Protein AF-0000000074205819 (afdb_homodimer)

pLDDT: mean 87.72, std 19.1, range [26.66, 98.69]

Organism: NCBI:txid88382

Radius of gyration: 24.94 Å; Cα contacts (8 Å, |Δi|>4): 385; chains: 2; bounding box: 88×70×50 Å

Solvent-accessible surface area (backbone atoms only — not comparable to full-atom values): 20622 Å² total; per-residue (Å²): 135,81,78,75,74,72,72,74,67,78,76,65,82,50,57,48,42,74,67,23,46,53,45,45,50,54,51,24,52,73,71,72,47,73,87,66,53,80,70,37,67,66,55,45,45,52,44,47,62,66,38,42,76,37,73,91,43,45,67,55,53,52,47,27,42,72,51,51,34,76,57,36,59,64,50,43,55,54,32,42,78,70,47,55,72,71,58,31,50,57,50,34,62,77,45,59,71,70,52,20,54,53,36,47,51,49,46,52,47,48,52,50,50,54,47,40,65,75,53,72,49,66,57,84,77,48,55,74,77,47,51,68,67,52,55,50,48,43,54,76,70,42,86,52,59,58,42,32,49,47,33,35,76,50,36,91,41,72,68,50,14,48,52,20,46,49,53,56,50,59,70,67,48,74,74,78,68,75,84,125,136,83,79,75,74,74,76,74,68,78,76,60,81,38,56,46,42,74,68,23,46,53,46,45,50,53,53,24,53,73,70,70,44,73,88,66,54,77,66,38,65,66,55,46,46,52,45,46,60,65,39,41,76,37,74,92,42,45,65,54,52,51,47,27,42,71,49,51,34,76,57,35,58,65,50,44,56,54,30,44,77,70,47,55,72,72,60,34,50,59,51,34,63,77,46,58,72,69,54,21,53,53,36,47,52,50,46,55,46,48,52,50,50,55,46,39,66,77,53,71,49,68,56,85,76,47,53,74,77,46,52,69,66,53,55,49,49,42,55,75,68,42,84,52,58,59,42,32,50,47,33,35,75,51,36,92,40,73,68,50,14,49,51,20,46,49,53,54,50,59,69,67,49,73,75,78,68,74,84,127

Structure (mmCIF, N/CA/C/O backbone):
data_AF-0000000074205819-model_v1
#
loop_
_entity.id
_entity.type
_entity.pdbx_description
1 polymer 'Uncharacterized protein'
#
loop_
_atom_site.group_PDB
_atom_site.id
_atom_site.type_symbol
_atom_site.label_atom_id
_atom_site.label_alt_id
_atom_site.label_comp_id
_atom_site.label_asym_id
_atom_site.label_entity_id
_atom_site.label_seq_id
_atom_site.pdbx_PDB_ins_code
_atom_site.Cartn_x
_atom_site.Cartn_y
_atom_site.Cartn_z
_atom_site.occupancy
_atom_site.B_iso_or_equiv
_atom_site.auth_seq_id
_atom_site.auth_comp_id
_atom_site.auth_asym_id
_atom_site.auth_atom_id
_atom_site.pdbx_PDB_model_num
ATOM 1 N N . MET A 1 1 ? 49.219 -12.234 16.203 1 28.14 1 MET A N 1
ATOM 2 C CA . MET A 1 1 ? 48.406 -11.148 15.641 1 28.14 1 MET A CA 1
ATOM 3 C C . MET A 1 1 ? 47.281 -11.703 14.781 1 28.14 1 MET A C 1
ATOM 5 O O . MET A 1 1 ? 47.5 -12.133 13.656 1 28.14 1 MET A O 1
ATOM 9 N N . THR A 1 2 ? 46.406 -12.57 15.359 1 33.22 2 THR A N 1
ATOM 10 C CA . THR A 1 2 ? 45.281 -13.32 14.844 1 33.22 2 THR A CA 1
ATOM 11 C C . THR A 1 2 ? 44.25 -12.383 14.234 1 33.22 2 THR A C 1
ATOM 13 O O . THR A 1 2 ? 43.875 -11.367 14.844 1 33.22 2 THR A O 1
ATOM 16 N N . SER A 1 3 ? 44.312 -12.211 12.82 1 34.03 3 SER A N 1
ATOM 17 C CA . SER A 1 3 ? 43.438 -11.453 11.93 1 34.03 3 SER A CA 1
ATOM 18 C C . SER A 1 3 ? 41.969 -11.805 12.156 1 34.03 3 SER A C 1
ATOM 20 O O . SER A 1 3 ? 41.562 -12.938 11.93 1 34.03 3 SER A O 1
ATOM 22 N N . SER A 1 4 ? 41.406 -11.312 13.25 1 31.66 4 SER A N 1
ATOM 23 C CA . SER A 1 4 ? 40 -11.516 13.547 1 31.66 4 SER A CA 1
ATOM 24 C C . SER A 1 4 ? 39.125 -11.117 12.367 1 31.66 4 SER A C 1
ATOM 26 O O . SER A 1 4 ? 39.094 -9.945 11.969 1 31.66 4 SER A O 1
ATOM 28 N N . GLN A 1 5 ? 39.156 -11.938 11.266 1 30.69 5 GLN A N 1
ATOM 29 C CA . GLN A 1 5 ? 38.25 -11.789 10.125 1 30.69 5 GLN A CA 1
ATOM 30 C C . GLN A 1 5 ? 36.812 -11.484 10.594 1 30.69 5 GLN A C 1
ATOM 32 O O . GLN A 1 5 ? 36.219 -12.297 11.289 1 30.69 5 GLN A O 1
ATOM 37 N N . GLY A 1 6 ? 36.562 -10.273 11.078 1 26.66 6 GLY A N 1
ATOM 38 C CA . GLY A 1 6 ? 35.219 -9.805 11.352 1 26.66 6 GLY A CA 1
ATOM 39 C C . GLY A 1 6 ? 34.188 -10.297 10.344 1 26.66 6 GLY A C 1
ATOM 40 O O . GLY A 1 6 ? 34.344 -10.102 9.141 1 26.66 6 GLY A O 1
ATOM 41 N N . ASP A 1 7 ? 33.594 -11.461 10.547 1 27.31 7 ASP A N 1
ATOM 42 C CA . ASP A 1 7 ? 32.406 -11.969 9.852 1 27.31 7 ASP A CA 1
ATOM 43 C C . ASP A 1 7 ? 31.375 -10.859 9.656 1 27.31 7 ASP A C 1
ATOM 45 O O . ASP A 1 7 ? 30.75 -10.414 10.617 1 27.31 7 ASP A O 1
ATOM 49 N N . ALA A 1 8 ? 31.719 -9.844 8.906 1 29.17 8 ALA A N 1
ATOM 50 C CA . ALA A 1 8 ? 30.641 -8.961 8.461 1 29.17 8 ALA A CA 1
ATOM 51 C C . ALA A 1 8 ? 29.359 -9.75 8.188 1 29.17 8 ALA A C 1
ATOM 53 O O . ALA A 1 8 ? 29.344 -10.633 7.328 1 29.17 8 ALA A O 1
ATOM 54 N N . GLN A 1 9 ? 28.641 -10.109 9.211 1 27.28 9 GLN A N 1
ATOM 55 C CA . GLN A 1 9 ? 27.281 -10.656 9.148 1 27.28 9 GLN A CA 1
ATOM 56 C C . GLN A 1 9 ? 26.562 -10.18 7.887 1 27.28 9 GLN A C 1
ATOM 58 O O . GLN A 1 9 ? 26.594 -8.992 7.562 1 27.28 9 GLN A O 1
ATOM 63 N N . ALA A 1 10 ? 26.453 -10.867 6.902 1 31.25 10 ALA A N 1
ATOM 64 C CA . ALA A 1 10 ? 25.578 -10.688 5.746 1 31.25 10 ALA A CA 1
ATOM 65 C C . ALA A 1 10 ? 24.312 -9.938 6.133 1 31.25 10 ALA A C 1
ATOM 67 O O . ALA A 1 10 ? 23.484 -10.445 6.91 1 31.25 10 ALA A O 1
ATOM 68 N N . GLN A 1 11 ? 24.359 -8.742 6.711 1 34.06 11 GLN A N 1
ATOM 69 C CA . GLN A 1 11 ? 23.203 -7.902 6.98 1 34.06 11 GLN A CA 1
ATOM 70 C C . GLN A 1 11 ? 22.078 -8.195 5.996 1 34.06 11 GLN A C 1
ATOM 72 O O . GLN A 1 11 ? 22.219 -7.969 4.793 1 34.06 11 GLN A O 1
ATOM 77 N N . THR A 1 12 ? 21.453 -9.32 5.961 1 34.66 12 THR A N 1
ATOM 78 C CA . THR A 1 12 ? 20.281 -9.742 5.215 1 34.66 12 THR A CA 1
ATOM 79 C C . THR A 1 12 ? 19.422 -8.539 4.832 1 34.66 12 THR A C 1
ATOM 81 O O . THR A 1 12 ? 19.359 -7.551 5.566 1 34.66 12 THR A O 1
ATOM 84 N N . ARG A 1 13 ? 19 -8.398 3.588 1 41.84 13 ARG A N 1
ATOM 85 C CA . ARG A 1 13 ? 17.984 -7.656 2.832 1 41.84 13 ARG A CA 1
ATOM 86 C C . ARG A 1 13 ? 16.719 -7.453 3.658 1 41.84 13 ARG A C 1
ATOM 88 O O . ARG A 1 13 ? 15.727 -6.934 3.156 1 41.84 13 ARG A O 1
ATOM 95 N N . ALA A 1 14 ? 16.328 -8.438 4.609 1 52.56 14 ALA A N 1
ATOM 96 C CA . ALA A 1 14 ? 15.016 -8.234 5.23 1 52.56 14 ALA A CA 1
ATOM 97 C C . ALA A 1 14 ? 15.016 -6.98 6.102 1 52.56 14 ALA A C 1
ATOM 99 O O . ALA A 1 14 ? 15.906 -6.789 6.926 1 52.56 14 ALA A O 1
ATOM 100 N N . GLY A 1 15 ? 14.297 -5.793 5.668 1 68.12 15 GLY A N 1
ATOM 101 C CA . GLY A 1 15 ? 14.117 -4.523 6.352 1 68.12 15 GLY A CA 1
ATOM 102 C C . GLY A 1 15 ? 13.781 -4.68 7.824 1 68.12 15 GLY A C 1
ATOM 103 O O . GLY A 1 15 ? 13.812 -3.709 8.586 1 68.12 15 GLY A O 1
ATOM 104 N N . LEU A 1 16 ? 13.414 -5.891 8.289 1 87.06 16 LEU A N 1
ATOM 105 C CA . LEU A 1 16 ? 12.977 -6.016 9.672 1 87.06 16 LEU A CA 1
ATOM 106 C C . LEU A 1 16 ? 13.938 -6.895 10.469 1 87.06 16 LEU A C 1
ATOM 108 O O . LEU A 1 16 ? 14.438 -7.895 9.953 1 87.06 16 LEU A O 1
ATOM 112 N N . THR A 1 17 ? 14.297 -6.574 11.719 1 90.25 17 THR A N 1
ATOM 113 C CA . THR A 1 17 ? 14.922 -7.461 12.703 1 90.25 17 THR A CA 1
ATOM 114 C C . THR A 1 17 ? 14.008 -8.641 13.016 1 90.25 17 THR A C 1
ATOM 116 O O . THR A 1 17 ? 12.82 -8.625 12.68 1 90.25 17 THR A O 1
ATOM 119 N N . PRO A 1 18 ? 14.594 -9.727 13.656 1 90.88 18 PRO A N 1
ATOM 120 C CA . PRO A 1 18 ? 13.734 -10.844 14.055 1 90.88 18 PRO A CA 1
ATOM 121 C C . PRO A 1 18 ? 12.586 -10.406 14.961 1 90.88 18 PRO A C 1
ATOM 123 O O . PRO A 1 18 ? 11.445 -10.852 14.789 1 90.88 18 PRO A O 1
ATOM 126 N N . ARG A 1 19 ? 12.82 -9.602 15.945 1 93.38 19 ARG A N 1
ATOM 127 C CA . ARG A 1 19 ? 11.766 -9.078 16.797 1 93.38 19 ARG A CA 1
ATOM 128 C C . ARG A 1 19 ? 10.766 -8.258 15.992 1 93.38 19 ARG A C 1
ATOM 130 O O . ARG A 1 19 ? 9.547 -8.391 16.188 1 93.38 19 ARG A O 1
ATOM 137 N N . GLY A 1 20 ? 11.273 -7.453 15.094 1 94.5 20 GLY A N 1
ATOM 138 C CA . GLY A 1 20 ? 10.391 -6.688 14.219 1 94.5 20 GLY A CA 1
ATOM 139 C C . GLY A 1 20 ? 9.484 -7.559 13.375 1 94.5 20 GLY A C 1
ATOM 140 O O . GLY A 1 20 ? 8.305 -7.25 13.195 1 94.5 20 GLY A O 1
ATOM 141 N N . ALA A 1 21 ? 10.062 -8.625 12.938 1 94 21 ALA A N 1
ATOM 142 C CA . ALA A 1 21 ? 9.297 -9.555 12.117 1 94 21 ALA A CA 1
ATOM 143 C C . ALA A 1 21 ? 8.18 -10.211 12.938 1 94 21 ALA A C 1
ATOM 145 O O . ALA A 1 21 ? 7.074 -10.414 12.43 1 94 21 ALA A O 1
ATOM 146 N N . ALA A 1 22 ? 8.492 -10.547 14.156 1 94.38 22 ALA A N 1
ATOM 147 C CA . ALA A 1 22 ? 7.488 -11.133 15.039 1 94.38 22 ALA A CA 1
ATOM 148 C C . ALA A 1 22 ? 6.355 -10.148 15.312 1 94.38 22 ALA A C 1
ATOM 150 O O . ALA A 1 22 ? 5.18 -10.516 15.242 1 94.38 22 ALA A O 1
ATOM 151 N N . VAL A 1 23 ? 6.672 -8.922 15.602 1 97.06 23 VAL A N 1
ATOM 152 C CA . VAL A 1 23 ? 5.68 -7.883 15.859 1 97.06 23 VAL A CA 1
ATOM 153 C C . VAL A 1 23 ? 4.844 -7.641 14.602 1 97.06 23 VAL A C 1
ATOM 155 O O . VAL A 1 23 ? 3.621 -7.516 14.68 1 97.06 23 VAL A O 1
ATOM 158 N N . PHE A 1 24 ? 5.543 -7.637 13.461 1 96.88 24 PHE A N 1
ATOM 159 C CA . PHE A 1 24 ? 4.84 -7.457 12.195 1 96.88 24 PHE A CA 1
ATOM 160 C C . PHE A 1 24 ? 3.818 -8.57 11.984 1 96.88 24 PHE A C 1
ATOM 162 O O . PHE A 1 24 ? 2.691 -8.305 11.555 1 96.88 24 PHE A O 1
ATOM 169 N N . THR A 1 25 ? 4.258 -9.75 12.297 1 94.56 25 THR A N 1
ATOM 170 C CA . THR A 1 25 ? 3.355 -10.883 12.141 1 94.56 25 THR A CA 1
ATOM 171 C C . THR A 1 25 ? 2.115 -10.711 13.008 1 94.56 25 THR A C 1
ATOM 173 O O . THR A 1 25 ? 1 -11.008 12.578 1 94.56 25 THR A O 1
ATOM 176 N N . ASP A 1 26 ? 2.279 -10.203 14.195 1 96.88 26 ASP A N 1
ATOM 177 C CA . ASP A 1 26 ? 1.153 -9.93 15.078 1 96.88 26 ASP A CA 1
ATOM 178 C C . ASP A 1 26 ? 0.227 -8.875 14.484 1 96.88 26 ASP A C 1
ATOM 180 O O . ASP A 1 26 ? -0.996 -9.023 14.523 1 96.88 26 ASP A O 1
ATOM 184 N N . ILE A 1 27 ? 0.766 -7.848 13.875 1 98.25 27 ILE A N 1
ATOM 185 C CA . ILE A 1 27 ? -0.024 -6.781 13.273 1 98.25 27 ILE A CA 1
ATOM 186 C C . ILE A 1 27 ? -0.792 -7.32 12.07 1 98.25 27 ILE A C 1
ATOM 188 O O . ILE A 1 27 ? -1.995 -7.086 11.938 1 98.25 27 ILE A O 1
ATOM 192 N N . ALA A 1 28 ? -0.037 -8.047 11.242 1 97 28 ALA A N 1
ATOM 193 C CA . ALA A 1 28 ? -0.646 -8.609 10.039 1 97 28 ALA A CA 1
ATOM 194 C C . ALA A 1 28 ? -1.831 -9.508 10.398 1 97 28 ALA A C 1
ATOM 196 O O . ALA A 1 28 ? -2.902 -9.391 9.797 1 97 28 ALA A O 1
ATOM 197 N N . GLY A 1 29 ? -1.633 -10.352 11.406 1 95.19 29 GLY A N 1
ATOM 198 C CA . GLY A 1 29 ? -2.723 -11.203 11.859 1 95.19 29 GLY A CA 1
ATOM 199 C C . GLY A 1 29 ? -3.916 -10.414 12.367 1 95.19 29 GLY A C 1
ATOM 200 O O . GLY A 1 29 ? -5.062 -10.773 12.094 1 95.19 29 GLY A O 1
ATOM 201 N N . ALA A 1 30 ? -3.691 -9.328 13.023 1 97.75 30 ALA A N 1
ATOM 202 C CA . ALA A 1 30 ? -4.742 -8.523 13.641 1 97.75 30 ALA A CA 1
ATOM 203 C C . ALA A 1 30 ? -5.594 -7.828 12.586 1 97.75 30 ALA A C 1
ATOM 205 O O . ALA A 1 30 ? -6.793 -7.609 12.789 1 97.75 30 ALA A O 1
ATOM 206 N N . VAL A 1 31 ? -4.941 -7.516 11.461 1 97.31 31 VAL A N 1
ATOM 207 C CA . VAL A 1 31 ? -5.711 -6.805 10.445 1 97.31 31 VAL A CA 1
ATOM 208 C C . VAL A 1 31 ? -6.199 -7.789 9.383 1 97.31 31 VAL A C 1
ATOM 210 O O . VAL A 1 31 ? -6.668 -7.379 8.32 1 97.31 31 VAL A O 1
ATOM 213 N N . GLY A 1 32 ? -6.039 -9.094 9.617 1 93 32 GLY A N 1
ATOM 214 C CA . GLY A 1 32 ? -6.594 -10.133 8.766 1 93 32 GLY A CA 1
ATOM 215 C C . GLY A 1 32 ? -5.727 -10.445 7.562 1 93 32 GLY A C 1
ATOM 216 O O . GLY A 1 32 ? -6.215 -10.969 6.562 1 93 32 GLY A O 1
ATOM 217 N N . GLU A 1 33 ? -4.488 -9.984 7.582 1 91.38 33 GLU A N 1
ATOM 218 C CA . GLU A 1 33 ? -3.562 -10.266 6.488 1 91.38 33 GLU A CA 1
ATOM 219 C C . GLU A 1 33 ? -2.648 -11.438 6.824 1 91.38 33 GLU A C 1
ATOM 221 O O . GLU A 1 33 ? -1.695 -11.297 7.59 1 91.38 33 GLU A O 1
ATOM 226 N N . HIS A 1 34 ? -2.895 -12.562 6.227 1 83.81 34 HIS A N 1
ATOM 227 C CA . HIS A 1 34 ? -2.113 -13.766 6.465 1 83.81 34 HIS A CA 1
ATOM 228 C C . HIS A 1 34 ? -1.194 -14.078 5.285 1 83.81 34 HIS A C 1
ATOM 230 O O . HIS A 1 34 ? -1.481 -13.68 4.152 1 83.81 34 HIS A O 1
ATOM 236 N N . GLY A 1 35 ? -0.099 -14.672 5.559 1 81.19 35 GLY A N 1
ATOM 237 C CA . GLY A 1 35 ? 0.805 -15.109 4.508 1 81.19 35 GLY A CA 1
ATOM 238 C C . GLY A 1 35 ? 1.486 -13.961 3.789 1 81.19 35 GLY A C 1
ATOM 239 O O . GLY A 1 35 ? 1.799 -14.062 2.602 1 81.19 35 GLY A O 1
ATOM 240 N N . VAL A 1 36 ? 1.591 -12.844 4.461 1 88.56 36 VAL A N 1
ATOM 241 C CA . VAL A 1 36 ? 2.23 -11.672 3.877 1 88.56 36 VAL A CA 1
ATOM 242 C C . VAL A 1 36 ? 3.729 -11.922 3.725 1 88.56 36 VAL A C 1
ATOM 244 O O . VAL A 1 36 ? 4.367 -12.469 4.625 1 88.56 36 VAL A O 1
ATOM 247 N N . ASP A 1 37 ? 4.254 -11.578 2.592 1 85.75 37 ASP A N 1
ATOM 248 C CA . ASP A 1 37 ? 5.699 -11.648 2.396 1 85.75 37 ASP A CA 1
ATOM 249 C C . ASP A 1 37 ? 6.414 -10.539 3.166 1 85.75 37 ASP A C 1
ATOM 251 O O . ASP A 1 37 ? 6.438 -9.391 2.727 1 85.75 37 ASP A O 1
ATOM 255 N N . VAL A 1 38 ? 7.082 -10.867 4.184 1 89.12 38 VAL A N 1
ATOM 256 C CA . VAL A 1 38 ? 7.688 -9.922 5.113 1 89.12 38 VAL A CA 1
ATOM 257 C C . VAL A 1 38 ? 8.867 -9.219 4.438 1 89.12 38 VAL A C 1
ATOM 259 O O . VAL A 1 38 ? 9.281 -8.141 4.863 1 89.12 38 VAL A O 1
ATOM 262 N N . GLU A 1 39 ? 9.375 -9.828 3.379 1 86.81 39 GLU A N 1
ATOM 263 C CA . GLU A 1 39 ? 10.516 -9.234 2.689 1 86.81 39 GLU A CA 1
ATOM 264 C C . GLU A 1 39 ? 10.07 -8.18 1.676 1 86.81 39 GLU A C 1
ATOM 266 O O . GLU A 1 39 ? 10.883 -7.398 1.183 1 86.81 39 GLU A O 1
ATOM 271 N N . ASP A 1 40 ? 8.844 -8.141 1.345 1 88.25 40 ASP A N 1
ATOM 272 C CA . ASP A 1 40 ? 8.273 -7.176 0.408 1 88.25 40 ASP A CA 1
ATOM 273 C C . ASP A 1 40 ? 7.812 -5.914 1.132 1 88.25 40 ASP A C 1
ATOM 275 O O . ASP A 1 40 ? 6.797 -5.93 1.831 1 88.25 40 ASP A O 1
ATOM 279 N N . GLU A 1 41 ? 8.453 -4.824 0.897 1 92.5 41 GLU A N 1
ATOM 280 C CA . GLU A 1 41 ? 8.141 -3.594 1.616 1 92.5 41 GLU A CA 1
ATOM 281 C C . GLU A 1 41 ? 6.734 -3.104 1.297 1 92.5 41 GLU A C 1
ATOM 283 O O . GLU A 1 41 ? 6.078 -2.49 2.141 1 92.5 41 GLU A O 1
ATOM 288 N N . HIS A 1 42 ? 6.227 -3.352 0.157 1 92.12 42 HIS A N 1
ATOM 289 C CA . HIS A 1 42 ? 4.895 -2.893 -0.226 1 92.12 42 HIS A CA 1
ATOM 290 C C . HIS A 1 42 ? 3.809 -3.707 0.469 1 92.12 42 HIS A C 1
ATOM 292 O O . HIS A 1 42 ? 2.771 -3.164 0.855 1 92.12 42 HIS A O 1
ATOM 298 N N . ALA A 1 43 ? 4.152 -4.984 0.588 1 90.75 43 ALA A N 1
ATOM 299 C CA . ALA A 1 43 ? 3.242 -5.82 1.363 1 90.75 43 ALA A CA 1
ATOM 300 C C . ALA A 1 43 ? 3.215 -5.395 2.828 1 90.75 43 ALA A C 1
ATOM 302 O O . ALA A 1 43 ? 2.15 -5.344 3.447 1 90.75 43 ALA A O 1
ATOM 303 N N . ARG A 1 44 ? 4.355 -5.059 3.303 1 94.62 44 ARG A N 1
ATOM 304 C CA . ARG A 1 44 ? 4.402 -4.586 4.684 1 94.62 44 ARG A CA 1
ATOM 305 C C . ARG A 1 44 ? 3.645 -3.271 4.84 1 94.62 44 ARG A C 1
ATOM 307 O O . ARG A 1 44 ? 2.869 -3.104 5.781 1 94.62 44 ARG A O 1
ATOM 314 N N . TRP A 1 45 ? 3.885 -2.416 3.922 1 94.88 45 TRP A N 1
ATOM 315 C CA . TRP A 1 45 ? 3.229 -1.115 4.008 1 94.88 45 TRP A CA 1
ATOM 316 C C . TRP A 1 45 ? 1.711 -1.271 4.008 1 94.88 45 TRP A C 1
ATOM 318 O O . TRP A 1 45 ? 1.012 -0.586 4.758 1 94.88 45 TRP A O 1
ATOM 328 N N . PHE A 1 46 ? 1.273 -2.131 3.154 1 93.56 46 PHE A N 1
ATOM 329 C CA . PHE A 1 46 ? -0.164 -2.371 3.086 1 93.56 46 PHE A CA 1
ATOM 330 C C . PHE A 1 46 ? -0.711 -2.764 4.453 1 93.56 46 PHE A C 1
ATOM 332 O O . PHE A 1 46 ? -1.763 -2.273 4.871 1 93.56 46 PHE A O 1
ATOM 339 N N . VAL A 1 47 ? -0.008 -3.594 5.141 1 96.38 47 VAL A N 1
ATOM 340 C CA . VAL A 1 47 ? -0.401 -4.035 6.473 1 96.38 47 VAL A CA 1
ATOM 341 C C . VAL A 1 47 ? -0.411 -2.844 7.43 1 96.38 47 VAL A C 1
ATOM 343 O O . VAL A 1 47 ? -1.374 -2.646 8.172 1 96.38 47 VAL A O 1
ATOM 346 N N . TYR A 1 48 ? 0.601 -2.033 7.387 1 97.81 48 TYR A N 1
ATOM 347 C CA . TYR A 1 48 ? 0.683 -0.875 8.273 1 97.81 48 TYR A CA 1
ATOM 348 C C . TYR A 1 48 ? -0.427 0.124 7.965 1 97.81 48 TYR A C 1
ATOM 350 O O . TYR A 1 48 ? -0.999 0.725 8.883 1 97.81 48 TYR A O 1
ATOM 358 N N . TRP A 1 49 ? -0.631 0.277 6.746 1 96.56 49 TRP A N 1
ATOM 359 C CA . TRP A 1 49 ? -1.691 1.184 6.32 1 96.56 49 TRP A CA 1
ATOM 360 C C . TRP A 1 49 ? -3.041 0.747 6.879 1 96.56 49 TRP A C 1
ATOM 362 O O . TRP A 1 49 ? -3.812 1.574 7.371 1 96.56 49 TRP A O 1
ATOM 372 N N . LYS A 1 50 ? -3.293 -0.523 6.887 1 96.88 50 LYS A N 1
ATOM 373 C CA . LYS A 1 50 ? -4.531 -1.053 7.445 1 96.88 50 LYS A CA 1
ATOM 374 C C . LYS A 1 50 ? -4.555 -0.903 8.969 1 96.88 50 LYS A C 1
ATOM 376 O O . LYS A 1 50 ? -5.613 -0.689 9.555 1 96.88 50 LYS A O 1
ATOM 381 N N . ALA A 1 51 ? -3.471 -0.949 9.531 1 98.62 51 ALA A N 1
ATOM 382 C CA . ALA A 1 51 ? -3.357 -0.953 10.992 1 98.62 51 ALA A CA 1
ATOM 383 C C . ALA A 1 51 ? -3.436 0.465 11.547 1 98.62 51 ALA A C 1
ATOM 385 O O . ALA A 1 51 ? -3.852 0.666 12.695 1 98.62 51 ALA A O 1
ATOM 386 N N . ALA A 1 52 ? -3.088 1.422 10.844 1 98.25 52 ALA A N 1
ATOM 387 C CA . ALA A 1 52 ? -2.885 2.797 11.297 1 98.25 52 ALA A CA 1
ATOM 388 C C . ALA A 1 52 ? -4.148 3.355 11.938 1 98.25 52 ALA A C 1
ATOM 390 O O . ALA A 1 52 ? -4.082 4.031 12.969 1 98.25 52 ALA A O 1
ATOM 391 N N . PRO A 1 53 ? -5.312 3.045 11.391 1 98.06 53 PRO A N 1
ATOM 392 C CA . PRO A 1 53 ? -6.516 3.609 12.008 1 98.06 53 PRO A CA 1
ATOM 393 C C . PRO A 1 53 ? -6.902 2.898 13.305 1 98.06 53 PRO A C 1
ATOM 395 O O . PRO A 1 53 ? -7.742 3.395 14.055 1 98.06 53 PRO A O 1
ATOM 398 N N . GLU A 1 54 ? -6.332 1.788 13.578 1 98.19 54 GLU A N 1
ATOM 399 C CA . GLU A 1 54 ? -6.734 0.965 14.711 1 98.19 54 GLU A CA 1
ATOM 400 C C . GLU A 1 54 ? -5.977 1.365 15.977 1 98.19 54 GLU A C 1
ATOM 402 O O . GLU A 1 54 ? -4.812 0.999 16.156 1 98.19 54 GLU A O 1
ATOM 407 N N . ALA A 1 55 ? -6.707 2.004 16.859 1 97.81 55 ALA A N 1
ATOM 408 C CA . ALA A 1 55 ? -6.078 2.473 18.094 1 97.81 55 ALA A CA 1
ATOM 409 C C . ALA A 1 55 ? -5.496 1.307 18.891 1 97.81 55 ALA A C 1
ATOM 411 O O . ALA A 1 55 ? -4.457 1.45 19.547 1 97.81 55 ALA A O 1
ATOM 412 N N . SER A 1 56 ? -6.152 0.134 18.797 1 98.12 56 SER A N 1
ATOM 413 C CA . SER A 1 56 ? -5.738 -1.033 19.562 1 98.12 56 SER A CA 1
ATOM 414 C C . SER A 1 56 ? -4.398 -1.571 19.078 1 98.12 56 SER A C 1
ATOM 416 O O . SER A 1 56 ? -3.75 -2.357 19.781 1 98.12 56 SER A O 1
ATOM 418 N N . LEU A 1 57 ? -3.955 -1.09 17.953 1 98.62 57 LEU A N 1
ATOM 419 C CA . LEU A 1 57 ? -2.73 -1.634 17.375 1 98.62 57 LEU A CA 1
ATOM 420 C C . LEU A 1 57 ? -1.589 -0.626 17.469 1 98.62 57 LEU A C 1
ATOM 422 O O . LEU A 1 57 ? -0.475 -0.897 17.016 1 98.62 57 LEU A O 1
ATOM 426 N N . ARG A 1 58 ? -1.787 0.457 18.141 1 98.06 58 ARG A N 1
ATOM 427 C CA . ARG A 1 58 ? -0.81 1.538 18.219 1 98.06 58 ARG A CA 1
ATOM 428 C C . ARG A 1 58 ? 0.458 1.083 18.922 1 98.06 58 ARG A C 1
ATOM 430 O O . ARG A 1 58 ? 1.567 1.426 18.516 1 98.06 58 ARG A O 1
ATOM 437 N N . ALA A 1 59 ? 0.26 0.337 19.938 1 97.69 59 ALA A N 1
ATOM 438 C CA . ALA A 1 59 ? 1.421 -0.129 20.688 1 97.69 59 ALA A CA 1
ATOM 439 C C . ALA A 1 59 ? 2.311 -1.021 19.828 1 97.69 59 ALA A C 1
ATOM 441 O O . ALA A 1 59 ? 3.539 -0.919 19.875 1 97.69 59 ALA A O 1
ATOM 442 N N . LEU A 1 60 ? 1.705 -1.879 19.062 1 98.31 60 LEU A N 1
ATOM 443 C CA . LEU A 1 60 ? 2.467 -2.762 18.188 1 98.31 60 LEU A CA 1
ATOM 444 C C . LEU A 1 60 ? 3.135 -1.973 17.062 1 98.31 60 LEU A C 1
ATOM 446 O O . LEU A 1 60 ? 4.273 -2.258 16.703 1 98.31 60 LEU A O 1
ATOM 450 N N . LEU A 1 61 ? 2.449 -0.986 16.547 1 98.44 61 LEU A N 1
ATOM 451 C CA . LEU A 1 61 ? 3.033 -0.13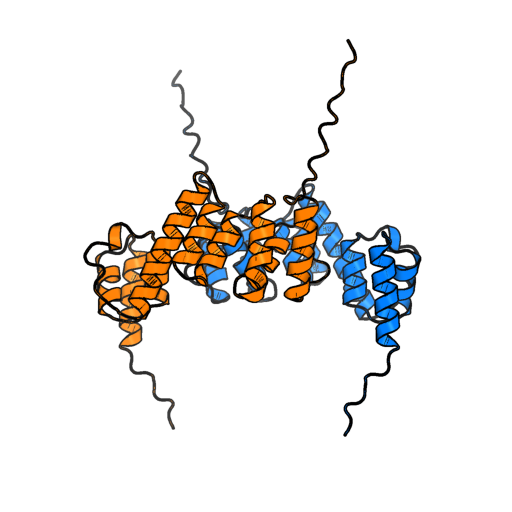3 15.516 1 98.44 61 LEU A CA 1
ATOM 452 C C . LEU A 1 61 ? 4.234 0.63 16.062 1 98.44 61 LEU A C 1
ATOM 454 O O . LEU A 1 61 ? 5.27 0.73 15.391 1 98.44 61 LEU A O 1
ATOM 458 N N . LEU A 1 62 ? 4.098 1.12 17.328 1 97.69 62 LEU A N 1
ATOM 459 C CA . LEU A 1 62 ? 5.223 1.793 17.969 1 97.69 62 LEU A CA 1
ATOM 460 C C . LEU A 1 62 ? 6.418 0.853 18.094 1 97.69 62 LEU A C 1
ATOM 462 O O . LEU A 1 62 ? 7.555 1.246 17.828 1 97.69 62 LEU A O 1
ATOM 466 N N . GLU A 1 63 ? 6.109 -0.335 18.438 1 96.94 63 GLU A N 1
ATOM 467 C CA . GLU A 1 63 ? 7.172 -1.311 18.656 1 96.94 63 GLU A CA 1
ATOM 468 C C . GLU A 1 63 ? 7.891 -1.653 17.359 1 96.94 63 GLU A C 1
ATOM 470 O O . GLU A 1 63 ? 9.117 -1.683 17.312 1 96.94 63 GLU A O 1
ATOM 475 N N . VAL A 1 64 ? 7.18 -1.874 16.328 1 96.81 64 VAL A N 1
ATOM 476 C CA . VAL A 1 64 ? 7.824 -2.289 15.078 1 96.81 64 VAL A CA 1
ATOM 477 C C . VAL A 1 64 ? 8.648 -1.137 14.516 1 96.81 64 VAL A C 1
ATOM 479 O O . VAL A 1 64 ? 9.719 -1.354 13.938 1 96.81 64 VAL A O 1
ATOM 482 N N . VAL A 1 65 ? 8.164 0.077 14.625 1 95.88 65 VAL A N 1
ATOM 483 C CA . VAL A 1 65 ? 8.914 1.25 14.195 1 95.88 65 VAL A CA 1
ATOM 484 C C . VAL A 1 65 ? 10.188 1.38 15.039 1 95.88 65 VAL A C 1
ATOM 486 O O . VAL A 1 65 ? 11.266 1.627 14.5 1 95.88 65 VAL A O 1
ATOM 489 N N . GLY A 1 66 ? 10.039 1.125 16.297 1 92.25 66 GLY A N 1
ATOM 490 C CA . GLY A 1 66 ? 11.164 1.202 17.219 1 92.25 66 GLY A CA 1
ATOM 491 C C . GLY A 1 66 ? 12.211 0.137 16.953 1 92.25 66 GLY A C 1
ATOM 492 O O . GLY A 1 66 ? 13.391 0.322 17.297 1 92.25 66 GLY A O 1
ATOM 493 N N . GLU A 1 67 ? 11.836 -1.007 16.344 1 90.94 67 GLU A N 1
ATOM 494 C CA . GLU A 1 67 ? 12.742 -2.107 16.031 1 90.94 67 GLU A CA 1
ATOM 495 C C . GLU A 1 67 ? 13.57 -1.805 14.781 1 90.94 67 GLU A C 1
ATOM 497 O O . GLU A 1 67 ? 14.414 -2.607 14.383 1 90.94 67 GLU A O 1
ATOM 502 N N . GLY A 1 68 ? 13.305 -0.717 14.141 1 86.81 68 GLY A N 1
ATOM 503 C CA . GLY A 1 68 ? 14.109 -0.301 13.008 1 86.81 68 GLY A CA 1
ATOM 504 C C . GLY A 1 68 ? 13.484 -0.652 11.664 1 86.81 68 GLY A C 1
ATOM 505 O O . GLY A 1 68 ? 14.188 -1.051 10.734 1 86.81 68 GLY A O 1
ATOM 506 N N . GLU A 1 69 ? 12.211 -0.662 11.523 1 87.88 69 GLU A N 1
ATOM 507 C CA . GLU A 1 69 ? 11.492 -0.818 10.266 1 87.88 69 GLU A CA 1
ATOM 508 C C . GLU A 1 69 ? 11.922 0.235 9.242 1 87.88 69 GLU A C 1
ATOM 510 O O . GLU A 1 69 ? 12.008 1.421 9.57 1 87.88 69 GLU A O 1
ATOM 515 N N . GLN A 1 70 ? 12.258 -0.197 8.047 1 90.94 70 GLN A N 1
ATOM 516 C CA . GLN A 1 70 ? 12.688 0.715 6.992 1 90.94 70 GLN A CA 1
ATOM 517 C C . GLN A 1 70 ? 11.57 1.692 6.629 1 90.94 70 GLN A C 1
ATOM 519 O O . GLN A 1 70 ? 11.844 2.816 6.199 1 90.94 70 GLN A O 1
ATOM 524 N N . LEU A 1 71 ? 10.328 1.307 6.898 1 95.25 71 LEU A N 1
ATOM 525 C CA . LEU A 1 71 ? 9.148 2.096 6.559 1 95.25 71 LEU A CA 1
ATOM 526 C C . LEU A 1 71 ? 8.742 2.996 7.719 1 95.25 71 LEU A C 1
ATOM 528 O O . LEU A 1 71 ? 7.566 3.354 7.852 1 95.25 71 LEU A O 1
ATOM 532 N N . GLN A 1 72 ? 9.672 3.41 8.516 1 95.81 72 GLN A N 1
ATOM 533 C CA . GLN A 1 72 ? 9.352 4.18 9.711 1 95.81 72 GLN A CA 1
ATOM 534 C C . GLN A 1 72 ? 8.633 5.48 9.352 1 95.81 72 GLN A C 1
ATOM 536 O O . GLN A 1 72 ? 7.566 5.773 9.898 1 95.81 72 GLN A O 1
ATOM 541 N N . ARG A 1 73 ? 9.109 6.25 8.398 1 95.56 73 ARG A N 1
ATOM 542 C CA . ARG A 1 73 ? 8.508 7.543 8.086 1 95.56 73 ARG A CA 1
ATOM 543 C C . ARG A 1 73 ? 7.113 7.371 7.492 1 95.56 73 ARG A C 1
ATOM 545 O O . ARG A 1 73 ? 6.16 8.008 7.941 1 95.56 73 ARG A O 1
ATOM 552 N N . PRO A 1 74 ? 6.938 6.422 6.504 1 96 74 PRO A N 1
ATOM 553 C CA . PRO A 1 74 ? 5.578 6.219 5.996 1 96 74 PRO A CA 1
ATOM 554 C C . PRO A 1 74 ? 4.598 5.789 7.082 1 96 74 PRO A C 1
ATOM 556 O O . PRO A 1 74 ? 3.459 6.262 7.117 1 96 74 PRO A O 1
ATOM 559 N N . VAL A 1 75 ? 5.016 4.93 7.977 1 97.56 75 VAL A N 1
ATOM 560 C CA . VAL A 1 75 ? 4.145 4.457 9.047 1 97.56 75 VAL A CA 1
ATOM 561 C C . VAL A 1 75 ? 3.77 5.617 9.961 1 97.56 75 VAL A C 1
ATOM 563 O O . VAL A 1 75 ? 2.59 5.84 10.242 1 97.56 75 VAL A O 1
ATOM 566 N N . VAL A 1 76 ? 4.762 6.371 10.352 1 98 76 VAL A N 1
ATOM 567 C CA . VAL A 1 76 ? 4.531 7.488 11.258 1 98 76 VAL A CA 1
ATOM 568 C C . VAL A 1 76 ? 3.609 8.508 10.594 1 98 76 VAL A C 1
ATOM 570 O O . VAL A 1 76 ? 2.611 8.93 11.188 1 98 76 VAL A O 1
ATOM 573 N N . THR A 1 77 ? 3.906 8.844 9.383 1 97 77 THR A N 1
ATOM 574 C CA . THR A 1 77 ? 3.109 9.859 8.703 1 97 77 THR A CA 1
ATOM 575 C C . THR A 1 77 ? 1.674 9.383 8.508 1 97 77 THR A C 1
ATOM 577 O O . THR A 1 77 ? 0.733 10.172 8.594 1 97 77 THR A O 1
ATOM 580 N N . GLU A 1 78 ? 1.485 8.125 8.297 1 96.69 78 GLU A N 1
ATOM 581 C CA . GLU A 1 78 ? 0.135 7.586 8.164 1 96.69 78 GLU A CA 1
ATOM 582 C C . GLU A 1 78 ? -0.61 7.633 9.492 1 96.69 78 GLU A C 1
ATOM 584 O O . GLU A 1 78 ? -1.777 8.023 9.547 1 96.69 78 GLU A O 1
ATOM 589 N N . VAL A 1 79 ? 0.049 7.312 10.523 1 98.38 79 VAL A N 1
ATOM 590 C CA . VAL A 1 79 ? -0.564 7.258 11.844 1 98.38 79 VAL A CA 1
ATOM 591 C C . VAL A 1 79 ? -0.988 8.656 12.281 1 98.38 79 VAL A C 1
ATOM 593 O O . VAL A 1 79 ? -2.01 8.828 12.945 1 98.38 79 VAL A O 1
ATOM 596 N N . LEU A 1 80 ? -0.299 9.664 11.836 1 98 80 LEU A N 1
ATOM 597 C CA . LEU A 1 80 ? -0.569 11.039 12.234 1 98 80 LEU A CA 1
ATOM 598 C C . LEU A 1 80 ? -1.968 11.469 11.797 1 98 80 LEU A C 1
ATOM 600 O O . LEU A 1 80 ? -2.539 12.406 12.359 1 98 80 LEU A O 1
ATOM 604 N N . LYS A 1 81 ? -2.49 10.797 10.852 1 96.25 81 LYS A N 1
ATOM 605 C CA . LYS A 1 81 ? -3.85 11.078 10.398 1 96.25 81 LYS A CA 1
ATOM 606 C C . LYS A 1 81 ? -4.871 10.766 11.484 1 96.25 81 LYS A C 1
ATOM 608 O O . LYS A 1 81 ? -5.988 11.289 11.461 1 96.25 81 LYS A O 1
ATOM 613 N N . TYR A 1 82 ? -4.477 10 12.508 1 97.38 82 TYR A N 1
ATOM 614 C CA . TYR A 1 82 ? -5.492 9.414 13.375 1 97.38 82 TYR A CA 1
ATOM 615 C C . TYR A 1 82 ? -5.215 9.727 14.836 1 97.38 82 TYR A C 1
ATOM 617 O O . TYR A 1 82 ? -5.984 9.344 15.719 1 97.38 82 TYR A O 1
ATOM 625 N N . VAL A 1 83 ? -4.16 10.398 15.086 1 97.69 83 VAL A N 1
ATOM 626 C CA . VAL A 1 83 ? -3.803 10.664 16.469 1 97.69 83 VAL A CA 1
ATOM 627 C C . VAL A 1 83 ? -3.855 12.164 16.75 1 97.69 83 VAL A C 1
ATOM 629 O O . VAL A 1 83 ? -3.77 12.977 15.812 1 97.69 83 VAL A O 1
ATOM 632 N N . ASP A 1 84 ? -4.023 12.523 18.031 1 95.94 84 ASP A N 1
ATOM 633 C CA . ASP A 1 84 ? -3.994 13.938 18.391 1 95.94 84 ASP A CA 1
ATOM 634 C C . ASP A 1 84 ? -2.561 14.453 18.438 1 95.94 84 ASP A C 1
ATOM 636 O O . ASP A 1 84 ? -1.609 13.703 18.219 1 95.94 84 ASP A O 1
ATOM 640 N N . ASP A 1 85 ? -2.486 15.734 18.703 1 94.5 85 ASP A N 1
ATOM 641 C CA . ASP A 1 85 ? -1.2 16.406 18.609 1 94.5 85 ASP A CA 1
ATOM 642 C C . ASP A 1 85 ? -0.209 15.859 19.625 1 94.5 85 ASP A C 1
ATOM 644 O O . ASP A 1 85 ? 0.973 15.688 19.328 1 94.5 85 ASP A O 1
ATOM 648 N N . VAL A 1 86 ? -0.666 15.547 20.812 1 95.06 86 VAL A N 1
ATOM 649 C CA . VAL A 1 86 ? 0.203 15.055 21.875 1 95.06 86 VAL A CA 1
ATOM 650 C C . VAL A 1 86 ? 0.774 13.695 21.484 1 95.06 86 VAL A C 1
ATOM 652 O O . VAL A 1 86 ? 1.989 13.484 21.531 1 95.06 86 VAL A O 1
ATOM 655 N N . GLU A 1 87 ? -0.017 12.805 21.062 1 97.06 87 GLU A N 1
ATOM 656 C CA . GLU A 1 87 ? 0.445 11.5 20.594 1 97.06 87 GLU A CA 1
ATOM 657 C C . GLU A 1 87 ? 1.293 11.633 19.328 1 97.06 87 GLU A C 1
ATOM 659 O O . GLU A 1 87 ? 2.26 10.891 19.156 1 97.06 87 GLU A O 1
ATOM 664 N N . GLY A 1 88 ? 0.9 12.547 18.516 1 98.38 88 GLY A N 1
ATOM 665 C CA . GLY A 1 88 ? 1.675 12.805 17.312 1 98.38 88 GLY A CA 1
ATOM 666 C C . GLY A 1 88 ? 3.123 13.148 17.594 1 98.38 88 GLY A C 1
ATOM 667 O O . GLY A 1 88 ? 4.023 12.727 16.875 1 98.38 88 GLY A O 1
ATOM 668 N N . GLU A 1 89 ? 3.289 13.875 18.672 1 97.94 89 GLU A N 1
ATOM 669 C CA . GLU A 1 89 ? 4.652 14.234 19.062 1 97.94 89 GLU A CA 1
ATOM 670 C C . GLU A 1 89 ? 5.469 12.992 19.422 1 97.94 89 GLU A C 1
ATOM 672 O O . GLU A 1 89 ? 6.648 12.906 19.078 1 97.94 89 GLU A O 1
ATOM 677 N N . ARG A 1 90 ? 4.895 12.117 20.062 1 97.12 90 ARG A N 1
ATOM 678 C CA . ARG A 1 90 ? 5.562 10.867 20.422 1 97.12 90 ARG A CA 1
ATOM 679 C C . ARG A 1 90 ? 5.98 10.094 19.188 1 97.12 90 ARG A C 1
ATOM 681 O O . ARG A 1 90 ? 7.109 9.602 19.109 1 97.12 90 ARG A O 1
ATOM 688 N N . TRP A 1 91 ? 5.137 10 18.234 1 98.12 91 TRP A N 1
ATOM 689 C CA . TRP A 1 91 ? 5.418 9.297 16.984 1 98.12 91 TRP A CA 1
ATOM 690 C C . TRP A 1 91 ? 6.547 9.977 16.219 1 98.12 91 TRP A C 1
ATOM 692 O O . TRP A 1 91 ? 7.48 9.312 15.758 1 98.12 91 TRP A O 1
ATOM 702 N N . VAL A 1 92 ? 6.48 11.258 16.109 1 98.38 92 VAL A N 1
ATOM 703 C CA . VAL A 1 92 ? 7.504 12.023 15.391 1 98.38 92 VAL A CA 1
ATOM 704 C C . VAL A 1 92 ? 8.852 11.836 16.078 1 98.38 92 VAL A C 1
ATOM 706 O O . VAL A 1 92 ? 9.891 11.773 15.414 1 98.38 92 VAL A O 1
ATOM 709 N N . GLY A 1 93 ? 8.797 11.664 17.359 1 97.62 93 GLY A N 1
ATOM 710 C CA . GLY A 1 93 ? 10 11.5 18.156 1 97.62 93 GLY A CA 1
ATOM 711 C C . GLY A 1 93 ? 10.75 10.219 17.844 1 97.62 93 GLY A C 1
ATOM 712 O O . GLY A 1 93 ? 11.922 10.078 18.203 1 97.62 93 GLY A O 1
ATOM 713 N N . LEU A 1 94 ? 10.156 9.242 17.156 1 96.81 94 LEU A N 1
ATOM 714 C CA . LEU A 1 94 ? 10.781 7.969 16.812 1 96.81 94 LEU A CA 1
ATOM 715 C C . LEU A 1 94 ? 11.711 8.125 15.602 1 96.81 94 LEU A C 1
ATOM 717 O O . LEU A 1 94 ? 12.523 7.242 15.32 1 96.81 94 LEU A O 1
ATOM 721 N N . LEU A 1 95 ? 11.562 9.273 14.93 1 97 95 LEU A N 1
ATOM 722 C CA . LEU A 1 95 ? 12.32 9.5 13.703 1 97 95 LEU A CA 1
ATOM 723 C C . LEU A 1 95 ? 13.5 10.438 13.961 1 97 95 LEU A C 1
ATOM 725 O O . LEU A 1 95 ? 13.578 11.062 15.016 1 97 95 LEU A O 1
ATOM 729 N N . ALA A 1 96 ? 14.398 10.391 13.031 1 96.31 96 ALA A N 1
ATOM 730 C CA . ALA A 1 96 ? 15.578 11.25 13.125 1 96.31 96 ALA A CA 1
ATOM 731 C C . ALA A 1 96 ? 15.852 11.953 11.797 1 96.31 96 ALA A C 1
ATOM 733 O O . ALA A 1 96 ? 15.266 11.602 10.773 1 96.31 96 ALA A O 1
ATOM 734 N N . GLY A 1 97 ? 16.625 13.031 11.859 1 96.81 97 GLY A N 1
ATOM 735 C CA . GLY A 1 97 ? 17.109 13.703 10.664 1 96.81 97 GLY A CA 1
ATOM 736 C C . GLY A 1 97 ? 15.992 14.258 9.797 1 96.81 97 GLY A C 1
ATOM 737 O O . GLY A 1 97 ? 15.039 14.844 10.305 1 96.81 97 GLY A O 1
ATOM 738 N N . GLU A 1 98 ? 16.141 14.117 8.508 1 96.12 98 GLU A N 1
ATOM 739 C CA . GLU A 1 98 ? 15.188 14.672 7.543 1 96.12 98 GLU A CA 1
ATOM 740 C C . GLU A 1 98 ? 13.812 14.023 7.688 1 96.12 98 GLU A C 1
ATOM 742 O O . GLU A 1 98 ? 12.789 14.68 7.473 1 96.12 98 GLU A O 1
ATOM 747 N N . ASP A 1 99 ? 13.875 12.789 8.117 1 95.5 99 ASP A N 1
ATOM 748 C CA . ASP A 1 99 ? 12.602 12.094 8.312 1 95.5 99 ASP A CA 1
ATOM 749 C C . ASP A 1 99 ? 11.805 12.711 9.453 1 95.5 99 ASP A C 1
ATOM 751 O O . ASP A 1 99 ? 10.586 12.875 9.352 1 95.5 99 ASP A O 1
ATOM 755 N N . ARG A 1 100 ? 12.477 13.031 10.477 1 97.69 100 ARG A N 1
ATOM 756 C CA . ARG A 1 100 ? 11.805 13.672 11.602 1 97.69 100 ARG A CA 1
ATOM 757 C C . ARG A 1 100 ? 11.258 15.039 11.203 1 97.69 100 ARG A C 1
ATOM 759 O O . ARG A 1 100 ? 10.133 15.398 11.562 1 97.69 100 ARG A O 1
ATOM 766 N N . GLU A 1 101 ? 12.039 15.781 10.461 1 97.94 101 GLU A N 1
ATOM 767 C CA . GLU A 1 101 ? 11.617 17.109 10.023 1 97.94 101 GLU A CA 1
ATOM 768 C C . GLU A 1 101 ? 10.359 17.016 9.156 1 97.94 101 GLU A C 1
ATOM 770 O O . GLU A 1 101 ? 9.422 17.797 9.344 1 97.94 101 GLU A O 1
ATOM 775 N N . PHE A 1 102 ? 10.438 16.062 8.281 1 97 102 PHE A N 1
ATOM 776 C CA . PHE A 1 102 ? 9.273 15.852 7.426 1 97 102 PHE A CA 1
ATOM 777 C C . PHE A 1 102 ? 8.047 15.5 8.258 1 97 102 PHE A C 1
ATOM 779 O O . PHE A 1 102 ? 6.98 16.094 8.086 1 97 102 PHE A O 1
ATOM 786 N N . ALA A 1 103 ? 8.141 14.648 9.156 1 98 103 ALA A N 1
ATOM 787 C CA . ALA A 1 103 ? 7.02 14.195 9.969 1 98 103 ALA A CA 1
ATOM 788 C C . ALA A 1 103 ? 6.516 15.305 10.883 1 98 103 ALA A C 1
ATOM 790 O O . ALA A 1 103 ? 5.312 15.414 11.133 1 98 103 ALA A O 1
ATOM 791 N N . GLU A 1 104 ? 7.434 16.078 11.383 1 98.38 104 GLU A N 1
ATOM 792 C CA . GLU A 1 104 ? 7.047 17.219 12.211 1 98.38 104 GLU A CA 1
ATOM 793 C C . GLU A 1 104 ? 6.188 18.203 11.43 1 98.38 104 GLU A C 1
ATOM 795 O O . GLU A 1 104 ? 5.176 18.703 11.938 1 98.38 104 GLU A O 1
ATOM 800 N N . ARG A 1 105 ? 6.562 18.453 10.258 1 97.56 105 ARG A N 1
ATOM 801 C CA . ARG A 1 105 ? 5.758 19.312 9.406 1 97.56 105 ARG A CA 1
ATOM 802 C C . ARG A 1 105 ? 4.371 18.719 9.172 1 97.56 105 ARG A C 1
ATOM 804 O O . ARG A 1 105 ? 3.365 19.438 9.258 1 97.56 105 ARG A O 1
ATOM 811 N N . ARG A 1 106 ? 4.316 17.438 8.875 1 96.88 106 ARG A N 1
ATOM 812 C CA . ARG A 1 106 ? 3.031 16.781 8.656 1 96.88 106 ARG A CA 1
ATOM 813 C C . ARG A 1 106 ? 2.168 16.828 9.914 1 96.88 106 ARG A C 1
ATOM 815 O O . ARG A 1 106 ? 0.953 17.031 9.828 1 96.88 106 ARG A O 1
ATOM 822 N N . ARG A 1 107 ? 2.811 16.672 11.031 1 98.25 107 ARG A N 1
ATOM 823 C CA . ARG A 1 107 ? 2.074 16.75 12.289 1 98.25 107 ARG A CA 1
ATOM 824 C C . ARG A 1 107 ? 1.41 18.109 12.453 1 98.25 107 ARG A C 1
ATOM 826 O O . ARG A 1 107 ? 0.219 18.203 12.758 1 98.25 107 ARG A O 1
ATOM 833 N N . ARG A 1 108 ? 2.123 19.125 12.234 1 97.38 108 ARG A N 1
ATOM 834 C CA . ARG A 1 108 ? 1.606 20.484 12.359 1 97.38 108 ARG A CA 1
ATOM 835 C C . ARG A 1 108 ? 0.505 20.75 11.336 1 97.38 108 ARG A C 1
ATOM 837 O O . ARG A 1 108 ? -0.508 21.375 11.656 1 97.38 108 ARG A O 1
ATOM 844 N N . GLU A 1 109 ? 0.714 20.266 10.211 1 97.12 109 GLU A N 1
ATOM 845 C CA . GLU A 1 109 ? -0.264 20.469 9.148 1 97.12 109 GLU A CA 1
ATOM 846 C C . GLU A 1 109 ? -1.55 19.703 9.414 1 97.12 109 GLU A C 1
ATOM 848 O O . GLU A 1 109 ? -2.648 20.203 9.172 1 97.12 109 GLU A O 1
ATOM 853 N N . TRP A 1 110 ? -1.415 18.547 9.922 1 96.5 110 TRP A N 1
ATOM 854 C CA . TRP A 1 110 ? -2.615 17.812 10.312 1 96.5 110 TRP A CA 1
ATOM 855 C C . TRP A 1 110 ? -3.359 18.531 11.422 1 96.5 110 TRP A C 1
ATOM 857 O O . TRP A 1 110 ? -4.594 18.562 11.438 1 96.5 110 TRP A O 1
ATOM 867 N N . ALA A 1 111 ? -2.635 19.094 12.383 1 96.56 111 ALA A N 1
ATOM 868 C CA . ALA A 1 111 ? -3.262 19.891 13.438 1 96.56 111 ALA A CA 1
ATOM 869 C C . ALA A 1 111 ? -4.039 21.062 12.852 1 96.56 111 ALA A C 1
ATOM 871 O O . ALA A 1 111 ? -5.168 21.344 13.266 1 96.56 111 ALA A O 1
ATOM 872 N N . LEU A 1 112 ? -3.447 21.75 11.922 1 96.44 112 LEU A N 1
ATOM 873 C CA . LEU A 1 112 ? -4.102 22.875 11.266 1 96.44 112 LEU A CA 1
ATOM 874 C C . LEU A 1 112 ? -5.355 22.422 10.531 1 96.44 112 LEU A C 1
ATOM 876 O O . LEU A 1 112 ? -6.406 23.047 10.633 1 96.44 112 LEU A O 1
ATOM 880 N N . ILE A 1 113 ? -5.25 21.312 9.758 1 96.38 113 ILE A N 1
ATOM 881 C CA . ILE A 1 113 ? -6.383 20.781 9.008 1 96.38 113 ILE A CA 1
ATOM 882 C C . ILE A 1 113 ? -7.535 20.469 9.961 1 96.38 113 ILE A C 1
ATOM 884 O O . ILE A 1 113 ? -8.672 20.891 9.727 1 96.38 113 ILE A O 1
ATOM 888 N N . ARG A 1 114 ? -7.219 19.844 11.039 1 96.25 114 ARG A N 1
ATOM 889 C CA . ARG A 1 114 ? -8.25 19.5 12.016 1 96.25 114 ARG A CA 1
ATOM 890 C C . ARG A 1 114 ? -8.859 20.75 12.625 1 96.25 114 ARG A C 1
ATOM 892 O O . ARG A 1 114 ? -10.078 20.812 12.828 1 96.25 114 ARG A O 1
ATOM 899 N N . GLU A 1 115 ? -8.055 21.672 12.93 1 96.38 115 GLU A N 1
ATOM 900 C CA . GLU A 1 115 ? -8.547 22.953 13.445 1 96.38 115 GLU A CA 1
ATOM 901 C C . GLU A 1 115 ? -9.531 23.594 12.477 1 96.38 115 GLU A C 1
ATOM 903 O O . GLU A 1 115 ? -10.625 24 12.875 1 96.38 115 GLU A O 1
ATOM 908 N N . LEU A 1 116 ? -9.219 23.625 11.234 1 96.56 116 LEU A N 1
ATOM 909 C CA . LEU A 1 116 ? -10.016 24.328 10.234 1 96.56 116 LEU A CA 1
ATOM 910 C C . LEU A 1 116 ? -11.281 23.547 9.891 1 96.56 116 LEU A C 1
ATOM 912 O O . LEU A 1 116 ? -12.281 24.141 9.461 1 96.56 116 LEU A O 1
ATOM 916 N N . GLU A 1 117 ? -11.203 22.25 10.078 1 95.69 117 GLU A N 1
ATOM 917 C CA . GLU A 1 117 ? -12.414 21.453 9.922 1 95.69 117 GLU A CA 1
ATOM 918 C C . GLU A 1 117 ? -13.445 21.797 10.992 1 95.69 117 GLU A C 1
ATOM 920 O O . GLU A 1 117 ? -14.648 21.781 10.734 1 95.69 117 GLU A O 1
ATOM 925 N N . THR A 1 118 ? -13 22.125 12.148 1 95.88 118 THR A N 1
ATOM 926 C CA . THR A 1 118 ? -13.883 22.406 13.281 1 95.88 118 THR A CA 1
ATOM 927 C C . THR A 1 118 ? -14.266 23.875 13.328 1 95.88 118 THR A C 1
ATOM 929 O O . THR A 1 118 ? -15.414 24.219 13.633 1 95.88 118 THR A O 1
ATOM 932 N N . ARG A 1 119 ? -13.258 24.688 13.023 1 96.75 119 ARG A N 1
ATOM 933 C CA . ARG A 1 119 ? -13.445 26.141 13.078 1 96.75 119 ARG A CA 1
ATOM 934 C C . ARG A 1 119 ? -12.805 26.812 11.875 1 96.75 119 ARG A C 1
ATOM 936 O O . ARG A 1 119 ? -11.695 27.359 11.969 1 96.75 119 ARG A O 1
ATOM 943 N N . PRO A 1 120 ? -13.562 26.875 10.812 1 96.56 120 PRO A N 1
ATOM 944 C CA . PRO A 1 120 ? -13.016 27.516 9.617 1 96.56 120 PRO A CA 1
ATOM 945 C C . PRO A 1 120 ? -12.672 29 9.836 1 96.56 120 PRO A C 1
ATOM 947 O O . PRO A 1 120 ? -13.398 29.703 10.539 1 96.56 120 PRO A O 1
ATOM 950 N N . ARG A 1 121 ? -11.57 29.391 9.383 1 96.31 121 ARG A N 1
ATOM 951 C CA . ARG A 1 121 ? -11.086 30.766 9.445 1 96.31 121 ARG A CA 1
ATOM 952 C C . ARG A 1 121 ? -10.148 31.062 8.281 1 96.31 121 ARG A C 1
ATOM 954 O O . ARG A 1 121 ? -9.719 30.156 7.57 1 96.31 121 ARG A O 1
ATOM 961 N N . THR A 1 122 ? -9.828 32.344 8.148 1 95 122 THR A N 1
ATOM 962 C CA . THR A 1 122 ? -8.852 32.75 7.145 1 95 122 THR A CA 1
ATOM 963 C C . THR A 1 122 ? -7.465 32.219 7.492 1 95 122 THR A C 1
ATOM 965 O O . THR A 1 122 ? -7.105 32.125 8.664 1 95 122 THR A O 1
ATOM 968 N N . LEU A 1 123 ? -6.648 31.828 6.555 1 94.56 123 LEU A N 1
ATOM 969 C CA . LEU A 1 123 ? -5.285 31.344 6.75 1 94.56 123 LEU A CA 1
ATOM 970 C C . LEU A 1 123 ? -4.328 32.5 6.984 1 94.56 123 LEU A C 1
ATOM 972 O O . LEU A 1 123 ? -3.236 32.312 7.523 1 94.56 123 LEU A O 1
ATOM 976 N N . SER A 1 124 ? -4.809 33.781 6.883 1 82.19 124 SER A N 1
ATOM 977 C CA . SER A 1 124 ? -4.148 35 7.289 1 82.19 124 SER A CA 1
ATOM 978 C C . SER A 1 124 ? -2.656 34.969 6.969 1 82.19 124 SER A C 1
ATOM 980 O O . SER A 1 124 ? -1.82 35.156 7.855 1 82.19 124 SER A O 1
ATOM 982 N N . GLY A 1 125 ? -2.152 34.562 5.84 1 85.81 125 GLY A N 1
ATOM 983 C CA . GLY A 1 125 ? -0.754 34.594 5.438 1 85.81 125 GLY A CA 1
ATOM 984 C C . GLY A 1 125 ? -0.047 33.281 5.684 1 85.81 125 GLY A C 1
ATOM 985 O O . GLY A 1 125 ? 1.116 33.094 5.309 1 85.81 125 GLY A O 1
ATOM 986 N N . GLU A 1 126 ? -0.66 32.344 6.336 1 91.5 126 GLU A N 1
ATOM 987 C CA . GLU A 1 126 ? -0.109 31.031 6.621 1 91.5 126 GLU A CA 1
ATOM 988 C C . GLU A 1 126 ? 0.014 30.203 5.348 1 91.5 126 GLU A C 1
ATOM 990 O O . GLU A 1 126 ? 0.755 29.219 5.312 1 91.5 126 GLU A O 1
ATOM 995 N N . THR A 1 127 ? -0.652 30.641 4.316 1 92.19 127 THR A N 1
ATOM 996 C CA . THR A 1 127 ? -0.8 29.812 3.117 1 92.19 127 THR A CA 1
ATOM 997 C C . THR A 1 127 ? 0.559 29.547 2.482 1 92.19 127 THR A C 1
ATOM 999 O O . THR A 1 127 ? 0.854 28.406 2.111 1 92.19 127 THR A O 1
ATOM 1002 N N . ALA A 1 128 ? 1.397 30.531 2.492 1 90.75 128 ALA A N 1
ATOM 1003 C CA . ALA A 1 128 ? 2.693 30.406 1.827 1 90.75 128 ALA A CA 1
ATOM 1004 C C . ALA A 1 128 ? 3.6 29.422 2.553 1 90.75 128 ALA A C 1
ATOM 1006 O O . ALA A 1 128 ? 4.469 28.797 1.937 1 90.75 128 ALA A O 1
ATOM 1007 N N . ALA A 1 129 ? 3.4 29.266 3.793 1 94.5 129 ALA A N 1
ATOM 1008 C CA . ALA A 1 129 ? 4.262 28.406 4.598 1 94.5 129 ALA A CA 1
ATOM 1009 C C . ALA A 1 129 ? 3.799 26.953 4.527 1 94.5 129 ALA A C 1
ATOM 1011 O O . ALA A 1 129 ? 4.535 26.031 4.914 1 94.5 129 ALA A O 1
ATOM 1012 N N . LEU A 1 130 ? 2.605 26.734 4.066 1 96.81 130 LEU A N 1
ATOM 1013 C CA . LEU A 1 130 ? 2.061 25.391 3.973 1 96.81 130 LEU A CA 1
ATOM 1014 C C . LEU A 1 130 ? 2.6 24.672 2.74 1 96.81 130 LEU A C 1
ATOM 1016 O O . LEU A 1 130 ? 2.75 25.281 1.678 1 96.81 130 LEU A O 1
ATOM 1020 N N . SER A 1 131 ? 2.91 23.406 2.928 1 94.31 131 SER A N 1
ATOM 1021 C CA . SER A 1 131 ? 3.316 22.625 1.772 1 94.31 131 SER A CA 1
ATOM 1022 C C . SER A 1 131 ? 2.182 22.5 0.761 1 94.31 131 SER A C 1
ATOM 1024 O O . SER A 1 131 ? 1.008 22.609 1.121 1 94.31 131 SER A O 1
ATOM 1026 N N . PRO A 1 132 ? 2.523 22.297 -0.527 1 93.25 132 PRO A N 1
ATOM 1027 C CA . PRO A 1 132 ? 1.471 22.031 -1.511 1 93.25 132 PRO A CA 1
ATOM 1028 C C . PRO A 1 132 ? 0.567 20.859 -1.113 1 93.25 132 PRO A C 1
ATOM 1030 O O . PRO A 1 132 ? -0.634 20.891 -1.391 1 93.25 132 PRO A O 1
ATOM 1033 N N . TRP A 1 133 ? 1.101 19.891 -0.508 1 91.69 133 TRP A N 1
ATOM 1034 C CA . TRP A 1 133 ? 0.313 18.766 -0.006 1 91.69 133 TRP A CA 1
ATOM 1035 C C . TRP A 1 133 ? -0.771 19.25 0.952 1 91.69 133 TRP A C 1
ATOM 1037 O O . TRP A 1 133 ? -1.938 18.875 0.822 1 91.69 133 TRP A O 1
ATOM 1047 N N . CYS A 1 134 ? -0.366 20.031 1.927 1 95.44 134 CYS A N 1
ATOM 1048 C CA . CYS A 1 134 ? -1.328 20.531 2.906 1 95.44 134 CYS A CA 1
ATOM 1049 C C . CYS A 1 134 ? -2.416 21.359 2.234 1 95.44 134 CYS A C 1
ATOM 1051 O O . CYS A 1 134 ? -3.596 21.219 2.562 1 95.44 134 CYS A O 1
ATOM 1053 N N . GLN A 1 135 ? -2.018 22.219 1.322 1 96.19 135 GLN A N 1
ATOM 1054 C CA . GLN A 1 135 ? -2.973 23.062 0.625 1 96.19 135 GLN A CA 1
ATOM 1055 C C . GLN A 1 135 ? -3.99 22.234 -0.15 1 96.19 135 GLN A C 1
ATOM 1057 O O . GLN A 1 135 ? -5.191 22.5 -0.101 1 96.19 135 GLN A O 1
ATOM 1062 N N . ARG A 1 136 ? -3.539 21.141 -0.748 1 93.69 136 ARG A N 1
ATOM 1063 C CA . ARG A 1 136 ? -4.457 20.25 -1.458 1 93.69 136 ARG A CA 1
ATOM 1064 C C . ARG A 1 136 ? -5.375 19.531 -0.484 1 93.69 136 ARG A C 1
ATOM 1066 O O . ARG A 1 136 ? -6.562 19.344 -0.761 1 93.69 136 ARG A O 1
ATOM 1073 N N . ARG A 1 137 ? -4.812 19.172 0.613 1 93.56 137 ARG A N 1
ATOM 1074 C CA . ARG A 1 137 ? -5.617 18.484 1.616 1 93.56 137 ARG A CA 1
ATOM 1075 C C . ARG A 1 137 ? -6.715 19.406 2.154 1 93.56 137 ARG A C 1
ATOM 1077 O O . ARG A 1 137 ? -7.84 18.953 2.395 1 93.56 137 ARG A O 1
ATOM 1084 N N . LEU A 1 138 ? -6.355 20.625 2.314 1 96.31 138 LEU A N 1
ATOM 1085 C CA . LEU A 1 138 ? -7.34 21.594 2.783 1 96.31 138 LEU A CA 1
ATOM 1086 C C . LEU A 1 138 ? -8.484 21.734 1.785 1 96.31 138 LEU A C 1
ATOM 1088 O O . LEU A 1 138 ? -9.656 21.734 2.176 1 96.31 138 LEU A O 1
ATOM 1092 N N . ILE A 1 139 ? -8.172 21.797 0.535 1 95.38 139 ILE A N 1
ATOM 1093 C CA . ILE A 1 139 ? -9.188 21.922 -0.5 1 95.38 139 ILE A CA 1
ATOM 1094 C C . ILE A 1 139 ? -10.102 20.688 -0.483 1 95.38 139 ILE A C 1
ATOM 1096 O O . ILE A 1 139 ? -11.32 20.812 -0.625 1 95.38 139 ILE A O 1
ATOM 1100 N N . GLU A 1 140 ? -9.555 19.516 -0.285 1 92.5 140 GLU A N 1
ATOM 1101 C CA . GLU A 1 140 ? -10.305 18.266 -0.289 1 92.5 140 GLU A CA 1
ATOM 1102 C C . GLU A 1 140 ? -11.211 18.156 0.932 1 92.5 140 GLU A C 1
ATOM 1104 O O . GLU A 1 140 ? -12.297 17.594 0.853 1 92.5 140 GLU A O 1
ATOM 1109 N N . ARG A 1 141 ? -10.828 18.766 1.999 1 93.5 141 ARG A N 1
ATOM 1110 C CA . ARG A 1 141 ? -11.477 18.422 3.258 1 93.5 141 ARG A CA 1
ATOM 1111 C C . ARG A 1 141 ? -12.359 19.547 3.754 1 93.5 141 ARG A C 1
ATOM 1113 O O . ARG A 1 141 ? -13.289 19.328 4.535 1 93.5 141 ARG A O 1
ATOM 1120 N N . ILE A 1 142 ? -12.023 20.734 3.359 1 94.44 142 ILE A N 1
ATOM 1121 C CA . ILE A 1 142 ? -12.734 21.891 3.904 1 94.44 142 ILE A CA 1
ATOM 1122 C C . ILE A 1 142 ? -13.555 22.562 2.807 1 94.44 142 ILE A C 1
ATOM 1124 O O . ILE A 1 142 ? -13.023 22.922 1.751 1 94.44 142 ILE A O 1
ATOM 1128 N N . SER A 1 143 ? -14.812 22.766 3.002 1 92.5 143 SER A N 1
ATOM 1129 C CA . SER A 1 143 ? -15.695 23.328 1.98 1 92.5 143 SER A CA 1
ATOM 1130 C C . SER A 1 143 ? -16 24.781 2.26 1 92.5 143 SER A C 1
ATOM 1132 O O . SER A 1 143 ? -16.656 25.453 1.453 1 92.5 143 SER A O 1
ATOM 1134 N N . ASP A 1 144 ? -15.562 25.359 3.352 1 94.88 144 ASP A N 1
ATOM 1135 C CA . ASP A 1 144 ? -15.883 26.719 3.74 1 94.88 144 ASP A CA 1
ATOM 1136 C C . ASP A 1 144 ? -15.195 27.734 2.826 1 94.88 144 ASP A C 1
ATOM 1138 O O . ASP A 1 144 ? -13.984 27.641 2.584 1 94.88 144 ASP A O 1
ATOM 1142 N N . ASP A 1 145 ? -15.914 28.703 2.467 1 94.19 145 ASP A N 1
ATOM 1143 C CA . ASP A 1 145 ? -15.422 29.688 1.516 1 94.19 145 ASP A CA 1
ATOM 1144 C C . ASP A 1 145 ? -14.281 30.516 2.117 1 94.19 145 ASP A C 1
ATOM 1146 O O . ASP A 1 145 ? -13.375 30.922 1.402 1 94.19 145 ASP A O 1
ATOM 1150 N N . VAL A 1 146 ? -14.367 30.75 3.348 1 94.81 146 VAL A N 1
ATOM 1151 C CA . VAL A 1 146 ? -13.359 31.594 3.973 1 94.81 146 VAL A CA 1
ATOM 1152 C C . VAL A 1 146 ? -11.977 30.969 3.811 1 94.81 146 VAL A C 1
ATOM 1154 O O . VAL A 1 146 ? -10.992 31.672 3.568 1 94.81 146 VAL A O 1
ATOM 1157 N N . VAL A 1 147 ? -11.852 29.641 3.896 1 96.88 147 VAL A N 1
ATOM 1158 C CA . VAL A 1 147 ? -10.594 28.922 3.742 1 96.88 147 VAL A CA 1
ATOM 1159 C C . VAL A 1 147 ? -10.25 28.797 2.26 1 96.88 147 VAL A C 1
ATOM 1161 O O . VAL A 1 147 ? -9.117 29.094 1.852 1 96.88 147 VAL A O 1
ATOM 1164 N N . LEU A 1 148 ? -11.242 28.484 1.471 1 96.75 148 LEU A N 1
ATOM 1165 C CA . LEU A 1 148 ? -11.023 28.219 0.053 1 96.75 148 LEU A CA 1
ATOM 1166 C C . LEU A 1 148 ? -10.633 29.484 -0.687 1 96.75 148 LEU A C 1
ATOM 1168 O O . LEU A 1 148 ? -9.852 29.438 -1.639 1 96.75 148 LEU A O 1
ATOM 1172 N N . ARG A 1 149 ? -11.141 30.594 -0.269 1 95.75 149 ARG A N 1
ATOM 1173 C CA . ARG A 1 149 ? -10.805 31.875 -0.902 1 95.75 149 ARG A CA 1
ATOM 1174 C C . ARG A 1 149 ? -9.32 32.188 -0.75 1 95.75 149 ARG A C 1
ATOM 1176 O O . ARG A 1 149 ? -8.68 32.656 -1.691 1 95.75 149 ARG A O 1
ATOM 1183 N N . ASP A 1 150 ? -8.836 31.938 0.42 1 96.56 150 ASP A N 1
ATOM 1184 C CA . ASP A 1 150 ? -7.414 32.156 0.643 1 96.56 150 ASP A CA 1
ATOM 1185 C C . ASP A 1 150 ? -6.57 31.297 -0.288 1 96.56 150 ASP A C 1
ATOM 1187 O O . ASP A 1 150 ? -5.594 31.766 -0.872 1 96.56 150 ASP A O 1
ATOM 1191 N N . LEU A 1 151 ? -6.934 30.094 -0.435 1 97 151 LEU A N 1
ATOM 1192 C CA . LEU A 1 151 ? -6.207 29.172 -1.297 1 97 151 LEU A CA 1
ATOM 1193 C C . LEU A 1 151 ? -6.383 29.531 -2.766 1 97 151 LEU A C 1
ATOM 1195 O O . LEU A 1 151 ? -5.457 29.391 -3.564 1 97 151 LEU A O 1
ATOM 1199 N N . ALA A 1 152 ? -7.539 30.016 -3.121 1 96.81 152 ALA A N 1
ATOM 1200 C CA . ALA A 1 152 ? -7.809 30.438 -4.492 1 96.81 152 ALA A CA 1
ATOM 1201 C C . ALA A 1 152 ? -6.941 31.641 -4.875 1 96.81 152 ALA A C 1
ATOM 1203 O O . ALA A 1 152 ? -6.52 31.766 -6.027 1 96.81 152 ALA A O 1
ATOM 1204 N N . GLU A 1 153 ? -6.625 32.438 -3.953 1 96.19 153 GLU A N 1
ATOM 1205 C CA . GLU A 1 153 ? -5.895 33.688 -4.215 1 96.19 153 GLU A CA 1
ATOM 1206 C C . GLU A 1 153 ? -4.395 33.5 -4 1 96.19 153 GLU A C 1
ATOM 1208 O O . GLU A 1 153 ? -3.58 34.031 -4.746 1 96.19 153 GLU A O 1
ATOM 1213 N N . HIS A 1 154 ? -4.008 32.625 -3.008 1 96.06 154 HIS A N 1
ATOM 1214 C CA . HIS A 1 154 ? -2.615 32.625 -2.578 1 96.06 154 HIS A CA 1
ATOM 1215 C C . HIS A 1 154 ? -2.031 31.219 -2.611 1 96.06 154 HIS A C 1
ATOM 1217 O O . HIS A 1 154 ? -0.96 30.969 -2.053 1 96.06 154 HIS A O 1
ATOM 1223 N N . GLY A 1 155 ? -2.707 30.344 -3.221 1 96.75 155 GLY A N 1
ATOM 1224 C CA . GLY A 1 155 ? -2.178 28.984 -3.328 1 96.75 155 GLY A CA 1
ATOM 1225 C C . GLY A 1 155 ? -0.812 28.938 -3.988 1 96.75 155 GLY A C 1
ATOM 1226 O O . GLY A 1 155 ? -0.476 29.797 -4.805 1 96.75 155 GLY A O 1
ATOM 1227 N N . ALA A 1 156 ? -0.065 27.906 -3.744 1 95.38 156 ALA A N 1
ATOM 1228 C CA . ALA A 1 156 ? 1.348 27.797 -4.098 1 95.38 156 ALA A CA 1
ATOM 1229 C C . ALA A 1 156 ? 1.523 27.625 -5.605 1 95.38 156 ALA A C 1
ATOM 1231 O O . ALA A 1 156 ? 2.602 27.875 -6.145 1 95.38 156 ALA A O 1
ATOM 1232 N N . SER A 1 157 ? 0.584 27.156 -6.301 1 93.94 157 SER A N 1
ATOM 1233 C CA . SER A 1 157 ? 0.661 26.922 -7.742 1 93.94 157 SER A CA 1
ATOM 1234 C C . SER A 1 157 ? -0.651 27.281 -8.43 1 93.94 157 SER A C 1
ATOM 1236 O O . SER A 1 157 ? -1.688 27.406 -7.773 1 93.94 157 SER A O 1
ATOM 1238 N N . ARG A 1 158 ? -0.577 27.453 -9.719 1 95.38 158 ARG A N 1
ATOM 1239 C CA . ARG A 1 158 ? -1.774 27.719 -10.508 1 95.38 158 ARG A CA 1
ATOM 1240 C C . ARG A 1 158 ? -2.793 26.594 -10.352 1 95.38 158 ARG A C 1
ATOM 1242 O O . ARG A 1 158 ? -3.992 26.859 -10.227 1 95.38 158 ARG A O 1
ATOM 1249 N N . LYS A 1 159 ? -2.328 25.391 -10.328 1 91.44 159 LYS A N 1
ATOM 1250 C CA . LYS A 1 159 ? -3.207 24.234 -10.203 1 91.44 159 LYS A CA 1
ATOM 1251 C C . LYS A 1 159 ? -3.953 24.25 -8.875 1 91.44 159 LYS A C 1
ATOM 1253 O O . LYS A 1 159 ? -5.16 24 -8.828 1 91.44 159 LYS A O 1
ATOM 1258 N N . ILE A 1 160 ? -3.266 24.641 -7.836 1 94.88 160 ILE A N 1
ATOM 1259 C CA . ILE A 1 160 ? -3.871 24.672 -6.512 1 94.88 160 ILE A CA 1
ATOM 1260 C C . ILE A 1 160 ? -4.914 25.781 -6.449 1 94.88 160 ILE A C 1
ATOM 1262 O O . ILE A 1 160 ? -6.023 25.578 -5.953 1 94.88 160 ILE A O 1
ATOM 1266 N N . ARG A 1 161 ? -4.613 26.922 -6.953 1 97.12 161 ARG A N 1
ATOM 1267 C CA . ARG A 1 161 ? -5.551 28.031 -6.961 1 97.12 161 ARG A CA 1
ATOM 1268 C C . ARG A 1 161 ? -6.797 27.703 -7.773 1 97.12 161 ARG A C 1
ATOM 1270 O O . ARG A 1 161 ? -7.914 28.016 -7.363 1 97.12 161 ARG A O 1
ATOM 1277 N N . HIS A 1 162 ? -6.586 26.969 -8.852 1 96.5 162 HIS A N 1
ATOM 1278 C CA . HIS A 1 162 ? -7.711 26.562 -9.68 1 96.5 162 HIS A CA 1
ATOM 1279 C C . HIS A 1 162 ? -8.578 25.531 -8.945 1 96.5 162 HIS A C 1
ATOM 1281 O O . HIS A 1 162 ? -9.805 25.625 -8.992 1 96.5 162 HIS A O 1
ATOM 1287 N N . MET A 1 163 ? -7.926 24.641 -8.32 1 94.38 163 MET A N 1
ATOM 1288 C CA . MET A 1 163 ? -8.656 23.625 -7.562 1 94.38 163 MET A CA 1
ATOM 1289 C C . MET A 1 163 ? -9.523 24.266 -6.488 1 94.38 163 MET A C 1
ATOM 1291 O O . MET A 1 163 ? -10.672 23.859 -6.285 1 94.38 163 MET A O 1
ATOM 1295 N N . ALA A 1 164 ? -8.977 25.25 -5.848 1 96.56 164 ALA A N 1
ATOM 1296 C CA . ALA A 1 164 ? -9.719 25.953 -4.801 1 96.56 164 ALA A CA 1
ATOM 1297 C C . ALA A 1 164 ? -10.922 26.688 -5.387 1 96.56 164 ALA A C 1
ATOM 1299 O O . ALA A 1 164 ? -12.023 26.641 -4.832 1 96.56 164 ALA A O 1
ATOM 1300 N N . ARG A 1 165 ? -10.703 27.344 -6.508 1 96.44 165 ARG A N 1
ATOM 1301 C CA . ARG A 1 165 ? -11.789 28.062 -7.168 1 96.44 165 ARG A CA 1
ATOM 1302 C C . ARG A 1 165 ? -12.891 27.094 -7.605 1 96.44 165 ARG A C 1
ATOM 1304 O O . ARG A 1 165 ? -14.078 27.391 -7.434 1 96.44 165 ARG A O 1
ATOM 1311 N N . GLU A 1 166 ? -12.461 26 -8.109 1 95 166 GLU A N 1
ATOM 1312 C CA . GLU A 1 166 ? -13.43 25 -8.57 1 95 166 GLU A CA 1
ATOM 1313 C C . GLU A 1 166 ? -14.234 24.438 -7.402 1 95 166 GLU A C 1
ATOM 1315 O O . GLU A 1 166 ? -15.445 24.234 -7.52 1 95 166 GLU A O 1
ATOM 1320 N N . ARG A 1 167 ? -13.57 24.234 -6.359 1 94 167 ARG A N 1
ATOM 1321 C CA . ARG A 1 167 ? -14.25 23.719 -5.176 1 94 167 ARG A CA 1
ATOM 1322 C C . ARG A 1 167 ? -15.281 24.719 -4.664 1 94 167 ARG A C 1
ATOM 1324 O O . ARG A 1 16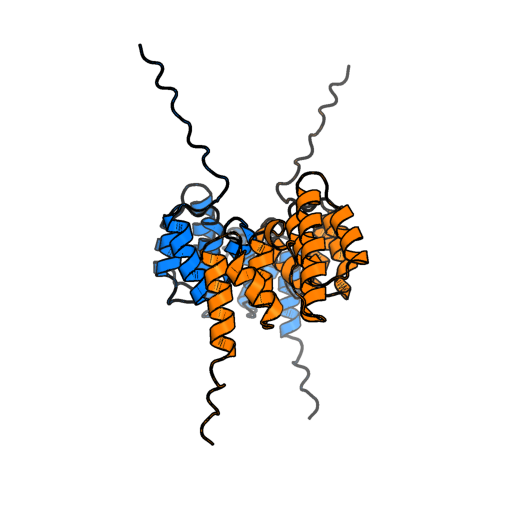7 ? -16.359 24.344 -4.227 1 94 167 ARG A O 1
ATOM 1331 N N . MET A 1 168 ? -14.977 25.984 -4.742 1 93.75 168 MET A N 1
ATOM 1332 C CA . MET A 1 168 ? -15.898 27.031 -4.332 1 93.75 168 MET A CA 1
ATOM 1333 C C . MET A 1 168 ? -17.109 27.094 -5.258 1 93.75 168 MET A C 1
ATOM 1335 O O . MET A 1 168 ? -18.234 27.297 -4.801 1 93.75 168 MET A O 1
ATOM 1339 N N . A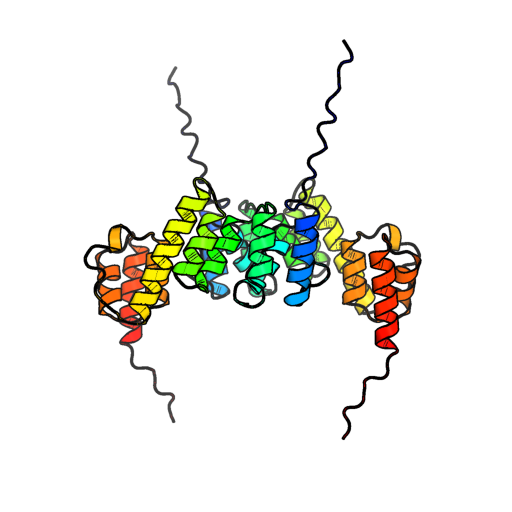RG A 1 169 ? -16.859 26.812 -6.508 1 90.44 169 ARG A N 1
ATOM 1340 C CA . ARG A 1 169 ? -17.938 26.844 -7.504 1 90.44 169 ARG A CA 1
ATOM 1341 C C . ARG A 1 169 ? -18.891 25.672 -7.328 1 90.44 169 ARG A C 1
ATOM 1343 O O . ARG A 1 169 ? -20.109 25.828 -7.43 1 90.44 169 ARG A O 1
ATOM 1350 N N . LEU A 1 170 ? -18.359 24.547 -7.109 1 84.62 170 LEU A N 1
ATOM 1351 C CA . LEU A 1 170 ? -19.156 23.344 -6.965 1 84.62 170 LEU A CA 1
ATOM 1352 C C . LEU A 1 170 ? -20.062 23.422 -5.738 1 84.62 170 LEU A C 1
ATOM 1354 O O . LEU A 1 170 ? -21.125 22.828 -5.707 1 84.62 170 LEU A O 1
ATOM 1358 N N . ARG A 1 171 ? -19.688 24.094 -4.742 1 76.06 171 ARG A N 1
ATOM 1359 C CA . ARG A 1 171 ? -20.516 24.281 -3.547 1 76.06 171 ARG A CA 1
ATOM 1360 C C . ARG A 1 171 ? -21.703 25.188 -3.828 1 76.06 171 ARG A C 1
ATOM 1362 O O . ARG A 1 171 ? -22.734 25.094 -3.166 1 76.06 171 ARG A O 1
ATOM 1369 N N . LYS A 1 172 ? -21.5 26.062 -4.766 1 70.88 172 LYS A N 1
ATOM 1370 C CA . LYS A 1 172 ? -22.562 27.016 -5.09 1 70.88 172 LYS A CA 1
ATOM 1371 C C . LYS A 1 172 ? -23.578 26.406 -6.059 1 70.88 172 LYS A C 1
ATOM 1373 O O . LYS A 1 172 ? -24.641 26.969 -6.273 1 70.88 172 LYS A O 1
ATOM 1378 N N . LEU A 1 173 ? -23.234 25.312 -6.688 1 63.81 173 LEU A N 1
ATOM 1379 C CA . LEU A 1 173 ? -24.203 24.656 -7.562 1 63.81 173 LEU A CA 1
ATOM 1380 C C . LEU A 1 173 ? -25.25 23.906 -6.754 1 63.81 173 LEU A C 1
ATOM 1382 O O . LEU A 1 173 ? -24.922 23.203 -5.797 1 63.81 173 LEU A O 1
ATOM 1386 N N . PRO A 1 174 ? -26.609 24.422 -6.848 1 56.91 174 PRO A N 1
ATOM 1387 C CA . PRO A 1 174 ? -27.703 23.781 -6.113 1 56.91 174 PRO A CA 1
ATOM 1388 C C . PRO A 1 174 ? -27.656 22.266 -6.199 1 56.91 174 PRO A C 1
ATOM 1390 O O . PRO A 1 174 ? -27.203 21.719 -7.207 1 56.91 174 PRO A O 1
ATOM 1393 N N . ALA A 1 175 ? -27.516 21.547 -5.055 1 54.91 175 ALA A N 1
ATOM 1394 C CA . ALA A 1 175 ? -27.688 20.094 -5.082 1 54.91 175 ALA A CA 1
ATOM 1395 C C . ALA A 1 175 ? -28.844 19.688 -5.977 1 54.91 175 ALA A C 1
ATOM 1397 O O . ALA A 1 175 ? -29.938 20.266 -5.883 1 54.91 175 ALA A O 1
ATOM 1398 N N . GLU A 1 176 ? -28.641 19.391 -7.23 1 48.38 176 GLU A N 1
ATOM 1399 C CA . GLU A 1 176 ? -29.797 18.906 -7.977 1 48.38 176 GLU A CA 1
ATOM 1400 C C . GLU A 1 176 ? -30.703 18.062 -7.09 1 48.38 176 GLU A C 1
ATOM 1402 O O . GLU A 1 176 ? -30.25 17.109 -6.449 1 48.38 176 GLU A O 1
ATOM 1407 N N . HIS A 1 177 ? -31.703 18.625 -6.453 1 47.75 177 HIS A N 1
ATOM 1408 C CA . HIS A 1 177 ? -32.781 17.891 -5.805 1 47.75 177 HIS A CA 1
ATOM 1409 C C . HIS A 1 177 ? -33.219 16.688 -6.648 1 47.75 177 HIS A C 1
ATOM 1411 O O . HIS A 1 177 ? -33.531 16.844 -7.832 1 47.75 177 HIS A O 1
ATOM 1417 N N . PRO A 1 178 ? -32.844 15.453 -6.266 1 40.41 178 PRO A N 1
ATOM 1418 C CA . PRO A 1 178 ? -33.531 14.398 -7.016 1 40.41 178 PRO A CA 1
ATOM 1419 C C . PRO A 1 178 ? -35.031 14.68 -7.191 1 40.41 178 PRO A C 1
ATOM 1421 O O . PRO A 1 178 ? -35.656 15.203 -6.277 1 40.41 178 PRO A O 1
ATOM 1424 N N . ALA A 1 179 ? -35.406 14.93 -8.492 1 42.25 179 ALA A N 1
ATOM 1425 C CA . ALA A 1 179 ? -36.844 14.914 -8.758 1 42.25 179 ALA A CA 1
ATOM 1426 C C . ALA A 1 179 ? -37.562 13.852 -7.914 1 42.25 179 ALA A C 1
ATOM 1428 O O . ALA A 1 179 ? -37.188 12.68 -7.93 1 42.25 179 ALA A O 1
ATOM 1429 N N . CYS A 1 180 ? -38.312 14.328 -6.859 1 30.94 180 CYS A N 1
ATOM 1430 C CA . CYS A 1 180 ? -39.344 13.438 -6.312 1 30.94 180 CYS A CA 1
ATOM 1431 C C . CYS A 1 180 ? -40.375 13.07 -7.375 1 30.94 180 CYS A C 1
ATOM 1433 O O . CYS A 1 180 ? -40.719 13.906 -8.211 1 30.94 180 CYS A O 1
ATOM 1435 N N . MET B 1 1 ? 37.469 24.359 -28.984 1 28.73 1 MET B N 1
ATOM 1436 C CA . MET B 1 1 ? 37.188 23.156 -28.219 1 28.73 1 MET B CA 1
ATOM 1437 C C . MET B 1 1 ? 36.156 23.422 -27.141 1 28.73 1 MET B C 1
ATOM 1439 O O . MET B 1 1 ? 36.469 24.016 -26.094 1 28.73 1 MET B O 1
ATOM 1443 N N . THR B 1 2 ? 34.938 23.906 -27.5 1 33.81 2 THR B N 1
ATOM 1444 C CA . THR B 1 2 ? 33.781 24.328 -26.734 1 33.81 2 THR B CA 1
ATOM 1445 C C . THR B 1 2 ? 33.281 23.203 -25.828 1 33.81 2 THR B C 1
ATOM 1447 O O . THR B 1 2 ? 33.219 22.047 -26.25 1 33.81 2 THR B O 1
ATOM 1450 N N . SER B 1 3 ? 33.656 23.281 -24.453 1 34.25 3 SER B N 1
ATOM 1451 C CA . SER B 1 3 ? 33.312 22.453 -23.297 1 34.25 3 SER B CA 1
ATOM 1452 C C . SER B 1 3 ? 31.812 22.266 -23.188 1 34.25 3 SER B C 1
ATOM 1454 O O . SER B 1 3 ? 31.078 23.219 -22.938 1 34.25 3 SER B O 1
ATOM 1456 N N . SER B 1 4 ? 31.203 21.516 -24.078 1 32.78 4 SER B N 1
ATOM 1457 C CA . SER B 1 4 ? 29.781 21.219 -24.016 1 32.78 4 SER B CA 1
ATOM 1458 C C . SER B 1 4 ? 29.375 20.688 -22.641 1 32.78 4 SER B C 1
ATOM 1460 O O . SER B 1 4 ? 29.859 19.625 -22.219 1 32.78 4 SER B O 1
ATOM 1462 N N . GLN B 1 5 ? 29.344 21.594 -21.609 1 31.59 5 GLN B N 1
ATOM 1463 C CA . GLN B 1 5 ? 28.828 21.328 -20.266 1 31.59 5 GLN B CA 1
ATOM 1464 C C . GLN B 1 5 ? 27.547 20.516 -20.328 1 31.59 5 GLN B C 1
ATOM 1466 O O . GLN B 1 5 ? 26.547 20.938 -20.891 1 31.59 5 GLN B O 1
ATOM 1471 N N . GLY B 1 6 ? 27.625 19.219 -20.609 1 27.34 6 GLY B N 1
ATOM 1472 C CA . GLY B 1 6 ? 26.531 18.266 -20.5 1 27.34 6 GLY B CA 1
ATOM 1473 C C . GLY B 1 6 ? 25.625 18.531 -19.312 1 27.34 6 GLY B C 1
ATOM 1474 O O . GLY B 1 6 ? 26.078 18.547 -18.172 1 27.34 6 GLY B O 1
ATOM 1475 N N . ASP B 1 7 ? 24.625 19.438 -19.406 1 27.61 7 ASP B N 1
ATOM 1476 C CA . ASP B 1 7 ? 23.484 19.609 -18.5 1 27.61 7 ASP B CA 1
ATOM 1477 C C . ASP B 1 7 ? 22.953 18.266 -18.016 1 27.61 7 ASP B C 1
ATOM 1479 O O . ASP B 1 7 ? 22.281 17.547 -18.75 1 27.61 7 ASP B O 1
ATOM 1483 N N . ALA B 1 8 ? 23.75 17.484 -17.375 1 31.12 8 ALA B N 1
ATOM 1484 C CA . ALA B 1 8 ? 23.172 16.344 -16.656 1 31.12 8 ALA B CA 1
ATOM 1485 C C . ALA B 1 8 ? 21.812 16.703 -16.062 1 31.12 8 ALA B C 1
ATOM 1487 O O . ALA B 1 8 ? 21.734 17.609 -15.227 1 31.12 8 ALA B O 1
ATOM 1488 N N . GLN B 1 9 ? 20.766 16.719 -16.797 1 29.11 9 GLN B N 1
ATOM 1489 C CA . GLN B 1 9 ? 19.359 16.844 -16.453 1 29.11 9 GLN B CA 1
ATOM 1490 C C . GLN B 1 9 ? 19.109 16.375 -15.023 1 29.11 9 GLN B C 1
ATOM 1492 O O . GLN B 1 9 ? 19.594 15.312 -14.617 1 29.11 9 GLN B O 1
ATOM 1497 N N . ALA B 1 10 ? 18.922 17.125 -14.117 1 33.34 10 ALA B N 1
ATOM 1498 C CA . ALA B 1 10 ? 18.391 16.891 -12.781 1 33.34 10 ALA B CA 1
ATOM 1499 C C . ALA B 1 10 ? 17.438 15.703 -12.773 1 33.34 10 ALA B C 1
ATOM 1501 O O . ALA B 1 10 ? 16.328 15.805 -13.305 1 33.34 10 ALA B O 1
ATOM 1502 N N . GLN B 1 11 ? 17.781 14.531 -13.195 1 34.75 11 GLN B N 1
ATOM 1503 C CA . GLN B 1 11 ? 16.953 13.336 -13.047 1 34.75 11 GLN B CA 1
ATOM 1504 C C . GLN B 1 11 ? 16.094 13.414 -11.789 1 34.75 11 GLN B C 1
ATOM 1506 O O . GLN B 1 11 ? 16.609 13.469 -10.672 1 34.75 11 GLN B O 1
ATOM 1511 N N . THR B 1 12 ? 15.109 14.281 -11.672 1 36.19 12 THR B N 1
ATOM 1512 C CA . THR B 1 12 ? 14.117 14.422 -10.617 1 36.19 12 THR B CA 1
ATOM 1513 C C . THR B 1 12 ? 13.914 13.102 -9.883 1 36.19 12 THR B C 1
ATOM 1515 O O . THR B 1 12 ? 13.93 12.031 -10.5 1 36.19 12 THR B O 1
ATOM 1518 N N . ARG B 1 13 ? 14.125 13.047 -8.656 1 43.72 13 ARG B N 1
ATOM 1519 C CA . ARG B 1 13 ? 13.875 12.008 -7.656 1 43.72 13 ARG B CA 1
ATOM 1520 C C . ARG B 1 13 ? 12.562 11.289 -7.941 1 43.72 13 ARG B C 1
ATOM 1522 O O . ARG B 1 13 ? 12.172 10.383 -7.199 1 43.72 13 ARG B O 1
ATOM 1529 N N . ALA B 1 14 ? 11.523 12.016 -8.562 1 53.22 14 ALA B N 1
ATOM 1530 C CA . ALA B 1 14 ? 10.336 11.219 -8.852 1 53.22 14 ALA B CA 1
ATOM 1531 C C . ALA B 1 14 ? 10.648 10.094 -9.836 1 53.22 14 ALA B C 1
ATOM 1533 O O . ALA B 1 14 ? 11.359 10.305 -10.828 1 53.22 14 ALA B O 1
ATOM 1534 N N . GLY B 1 15 ? 10.656 8.797 -9.336 1 69.56 15 GLY B N 1
ATOM 1535 C CA . GLY B 1 15 ? 10.898 7.613 -10.141 1 69.56 15 GLY B CA 1
ATOM 1536 C C . GLY B 1 15 ? 10.188 7.637 -11.477 1 69.56 15 GLY B C 1
ATOM 1537 O O . GLY B 1 15 ? 10.305 6.703 -12.273 1 69.56 15 GLY B O 1
ATOM 1538 N N . LEU B 1 16 ? 9.383 8.758 -11.742 1 86.88 16 LEU B N 1
ATOM 1539 C CA . LEU B 1 16 ? 8.617 8.742 -12.984 1 86.88 16 LEU B CA 1
ATOM 1540 C C . LEU B 1 16 ? 9.133 9.805 -13.953 1 86.88 16 LEU B C 1
ATOM 1542 O O . LEU B 1 16 ? 9.484 10.914 -13.531 1 86.88 16 LEU B O 1
ATOM 1546 N N . THR B 1 17 ? 9.227 9.578 -15.242 1 90.25 17 THR B N 1
ATOM 1547 C CA . THR B 1 17 ? 9.375 10.562 -16.312 1 90.25 17 THR B CA 1
ATOM 1548 C C . THR B 1 17 ? 8.156 11.477 -16.375 1 90.25 17 THR B C 1
ATOM 1550 O O . THR B 1 17 ? 7.121 11.188 -15.773 1 90.25 17 THR B O 1
ATOM 1553 N N . PRO B 1 18 ? 8.281 12.641 -17.094 1 90.94 18 PRO B N 1
ATOM 1554 C CA . PRO B 1 18 ? 7.109 13.5 -17.266 1 90.94 18 PRO B CA 1
ATOM 1555 C C . PRO B 1 18 ? 5.93 12.773 -17.906 1 90.94 18 PRO B C 1
ATOM 1557 O O . PRO B 1 18 ? 4.789 12.938 -17.453 1 90.94 18 PRO B O 1
ATOM 1560 N N . ARG B 1 19 ? 6.129 12.031 -18.922 1 93.44 19 ARG B N 1
ATOM 1561 C CA . ARG B 1 19 ? 5.062 11.234 -19.531 1 93.44 19 ARG B CA 1
ATOM 1562 C C . ARG B 1 19 ? 4.496 10.227 -18.531 1 93.44 19 ARG B C 1
ATOM 1564 O O . ARG B 1 19 ? 3.279 10.062 -18.438 1 93.44 19 ARG B O 1
ATOM 1571 N N . GLY B 1 20 ? 5.375 9.602 -17.781 1 94.5 20 GLY B N 1
ATOM 1572 C CA . GLY B 1 20 ? 4.926 8.672 -16.75 1 94.5 20 GLY B CA 1
ATOM 1573 C C . GLY B 1 20 ? 4.051 9.328 -15.703 1 94.5 20 GLY B C 1
ATOM 1574 O O . GLY B 1 20 ? 3.047 8.758 -15.273 1 94.5 20 GLY B O 1
ATOM 1575 N N . ALA B 1 21 ? 4.441 10.516 -15.375 1 94.06 21 ALA B N 1
ATOM 1576 C CA . ALA B 1 21 ? 3.67 11.266 -14.383 1 94.06 21 ALA B CA 1
ATOM 1577 C C . ALA B 1 21 ? 2.279 11.602 -14.914 1 94.06 21 ALA B C 1
ATOM 1579 O O . ALA B 1 21 ? 1.297 11.547 -14.172 1 94.06 21 ALA B O 1
ATOM 1580 N N . ALA B 1 22 ? 2.211 11.953 -16.172 1 94.44 22 ALA B N 1
ATOM 1581 C CA . ALA B 1 22 ? 0.921 12.25 -16.781 1 94.44 22 ALA B CA 1
ATOM 1582 C C . ALA B 1 22 ? 0.029 11.016 -16.812 1 94.44 22 ALA B C 1
ATOM 1584 O O . ALA B 1 22 ? -1.154 11.086 -16.484 1 94.44 22 ALA B O 1
ATOM 1585 N N . VAL B 1 23 ? 0.556 9.898 -17.203 1 97.06 23 VAL B N 1
ATOM 1586 C CA . VAL B 1 23 ? -0.183 8.641 -17.266 1 97.06 23 VAL B CA 1
ATOM 1587 C C . VAL B 1 23 ? -0.635 8.242 -15.859 1 97.06 23 VAL B C 1
ATOM 1589 O O . VAL B 1 23 ? -1.776 7.82 -15.664 1 97.06 23 VAL B O 1
ATOM 1592 N N . PHE B 1 24 ? 0.289 8.453 -14.906 1 96.94 24 PHE B N 1
ATOM 1593 C CA . PHE B 1 24 ? -0.05 8.148 -13.516 1 96.94 24 PHE B CA 1
ATOM 1594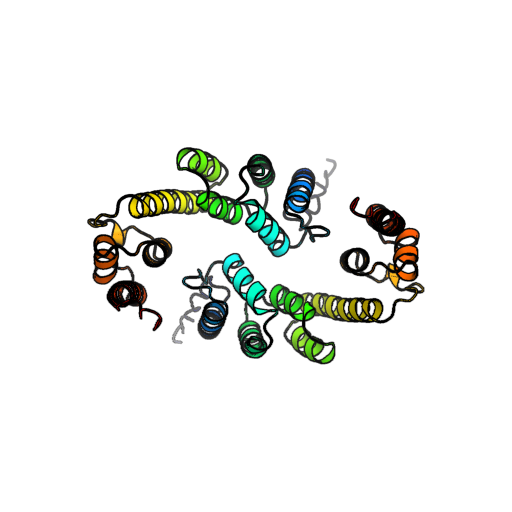 C C . PHE B 1 24 ? -1.237 8.984 -13.055 1 96.94 24 PHE B C 1
ATOM 1596 O O . PHE B 1 24 ? -2.145 8.477 -12.398 1 96.94 24 PHE B O 1
ATOM 1603 N N . THR B 1 25 ? -1.178 10.2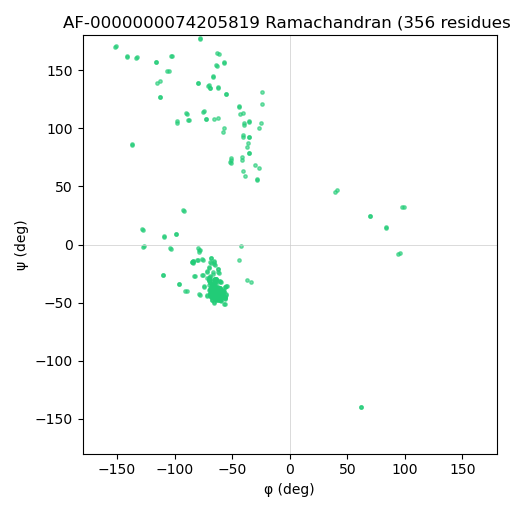19 -13.422 1 94.62 25 THR B N 1
ATOM 1604 C CA . THR B 1 25 ? -2.268 11.109 -13.039 1 94.62 25 THR B CA 1
ATOM 1605 C C . THR B 1 25 ? -3.594 10.617 -13.617 1 94.62 25 THR B C 1
ATOM 1607 O O . THR B 1 25 ? -4.621 10.648 -12.938 1 94.62 25 THR B O 1
ATOM 1610 N N . ASP B 1 26 ? -3.592 10.125 -14.805 1 96.94 26 ASP B N 1
ATOM 1611 C CA . ASP B 1 26 ? -4.789 9.562 -15.422 1 96.94 26 ASP B CA 1
ATOM 1612 C C . ASP B 1 26 ? -5.273 8.328 -14.664 1 96.94 26 ASP B C 1
ATOM 1614 O O . ASP B 1 26 ? -6.473 8.172 -14.422 1 96.94 26 ASP B O 1
ATOM 1618 N N . ILE B 1 27 ? -4.375 7.484 -14.211 1 98.31 27 ILE B N 1
ATOM 1619 C CA . ILE B 1 27 ? -4.727 6.273 -13.469 1 98.31 27 ILE B CA 1
ATOM 1620 C C . ILE B 1 27 ? -5.316 6.652 -12.117 1 98.31 27 ILE B C 1
ATOM 1622 O O . ILE B 1 27 ? -6.363 6.137 -11.719 1 98.31 27 ILE B O 1
ATOM 1626 N N . ALA B 1 28 ? -4.594 7.57 -11.469 1 97.12 28 ALA B N 1
ATOM 1627 C CA . ALA B 1 28 ? -5.039 8.008 -10.148 1 97.12 28 ALA B CA 1
ATOM 1628 C C . ALA B 1 28 ? -6.457 8.578 -10.203 1 97.12 28 ALA B C 1
ATOM 1630 O O . ALA B 1 28 ? -7.305 8.227 -9.383 1 97.12 28 ALA B O 1
ATOM 1631 N N . GLY B 1 29 ? -6.691 9.422 -11.211 1 95.19 29 GLY B N 1
ATOM 1632 C CA . GLY B 1 29 ? -8.031 9.961 -11.398 1 95.19 29 GLY B CA 1
ATOM 1633 C C . GLY B 1 29 ? -9.078 8.898 -11.641 1 95.19 29 GLY B C 1
ATOM 1634 O O . GLY B 1 29 ? -10.188 8.969 -11.109 1 95.19 29 GLY B O 1
ATOM 1635 N N . ALA B 1 30 ? -8.75 7.867 -12.352 1 97.75 30 ALA B N 1
ATOM 1636 C CA . ALA B 1 30 ? -9.68 6.812 -12.734 1 97.75 30 ALA B CA 1
ATOM 1637 C C . ALA B 1 30 ? -10.086 5.969 -11.531 1 97.75 30 ALA B C 1
ATOM 1639 O O . ALA B 1 30 ? -11.203 5.461 -11.469 1 97.75 30 ALA B O 1
ATOM 1640 N N . VAL B 1 31 ? -9.141 5.859 -10.586 1 97.38 31 VAL B N 1
ATOM 1641 C CA . VAL B 1 31 ? -9.469 5.016 -9.438 1 97.38 31 VAL B CA 1
ATOM 1642 C C . VAL B 1 31 ? -9.938 5.887 -8.273 1 97.38 31 VAL B C 1
ATOM 1644 O O . VAL B 1 31 ? -10.039 5.414 -7.141 1 97.38 31 VAL B O 1
ATOM 1647 N N . GLY B 1 32 ? -10.148 7.18 -8.516 1 93.06 32 GLY B N 1
ATOM 1648 C CA . GLY B 1 32 ? -10.734 8.086 -7.539 1 93.06 32 GLY B CA 1
ATOM 1649 C C . GLY B 1 32 ? -9.727 8.633 -6.551 1 93.06 32 GLY B C 1
ATOM 1650 O O . GLY B 1 32 ? -10.094 9.055 -5.449 1 93.06 32 GLY B O 1
ATOM 1651 N N . GLU B 1 33 ? -8.453 8.492 -6.871 1 91.56 33 GLU B N 1
ATOM 1652 C CA . GLU B 1 33 ? -7.398 9.023 -6.004 1 91.56 33 GLU B CA 1
ATOM 1653 C C . GLU B 1 33 ? -6.898 10.375 -6.504 1 91.56 33 GLU B C 1
ATOM 1655 O O . GLU B 1 33 ? -6.113 10.438 -7.453 1 91.56 33 GLU B O 1
ATOM 1660 N N . HIS B 1 34 ? -7.289 11.414 -5.848 1 83.75 34 HIS B N 1
ATOM 1661 C CA . HIS B 1 34 ? -6.898 12.766 -6.227 1 83.75 34 HIS B CA 1
ATOM 1662 C C . HIS B 1 34 ? -5.84 13.328 -5.277 1 83.75 34 HIS B C 1
ATOM 1664 O O . HIS B 1 34 ? -5.762 12.914 -4.117 1 83.75 34 HIS B O 1
ATOM 1670 N N . GLY B 1 35 ? -5.008 14.164 -5.781 1 81.38 35 GLY B N 1
ATOM 1671 C CA . GLY B 1 35 ? -4.027 14.844 -4.949 1 81.38 35 GLY B CA 1
ATOM 1672 C C . GLY B 1 35 ? -2.943 13.914 -4.43 1 81.38 35 GLY B C 1
ATOM 1673 O O . GLY B 1 35 ? -2.402 14.133 -3.344 1 81.38 35 GLY B O 1
ATOM 1674 N N . VAL B 1 36 ? -2.721 12.844 -5.129 1 88.81 36 VAL B N 1
ATOM 1675 C CA . VAL B 1 36 ? -1.7 11.883 -4.727 1 88.81 36 VAL B CA 1
ATOM 1676 C C . VAL B 1 36 ? -0.313 12.492 -4.906 1 88.81 36 VAL B C 1
ATOM 1678 O O . VAL B 1 36 ? -0.043 13.148 -5.914 1 88.81 36 VAL B O 1
ATOM 1681 N N . ASP B 1 37 ? 0.519 12.328 -3.926 1 86.12 37 ASP B N 1
ATOM 1682 C CA . ASP B 1 37 ? 1.908 12.75 -4.059 1 86.12 37 ASP B CA 1
ATOM 1683 C C . ASP B 1 37 ? 2.68 11.82 -4.992 1 86.12 37 ASP B C 1
ATOM 1685 O O . ASP B 1 37 ? 3.082 10.727 -4.594 1 86.12 37 ASP B O 1
ATOM 1689 N N . VAL B 1 38 ? 3.002 12.258 -6.125 1 89.31 38 VAL B N 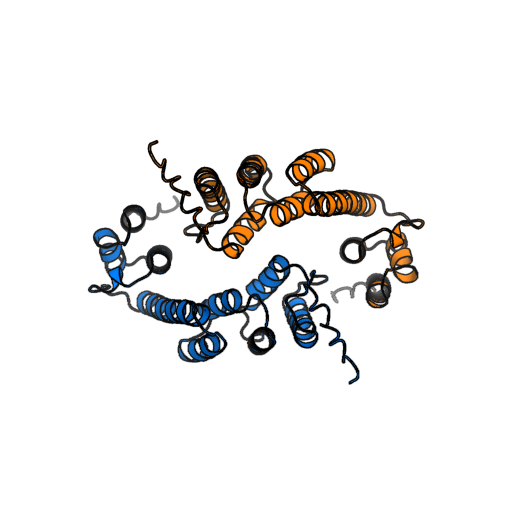1
ATOM 1690 C CA . VAL B 1 38 ? 3.598 11.453 -7.188 1 89.31 38 VAL B CA 1
ATOM 1691 C C . VAL B 1 38 ? 5.031 11.078 -6.812 1 89.31 38 VAL B C 1
ATOM 1693 O O . VAL B 1 38 ? 5.59 10.117 -7.348 1 89.31 38 VAL B O 1
ATOM 1696 N N . GLU B 1 39 ? 5.602 11.828 -5.891 1 87.19 39 GLU B N 1
ATOM 1697 C CA . GLU B 1 39 ? 6.977 11.555 -5.492 1 87.19 39 GLU B CA 1
ATOM 1698 C C . GLU B 1 39 ? 7.035 10.469 -4.426 1 87.19 39 GLU B C 1
ATOM 1700 O O . GLU B 1 39 ? 8.109 9.922 -4.145 1 87.19 39 GLU B O 1
ATOM 1705 N N . ASP B 1 40 ? 5.965 10.133 -3.83 1 88.5 40 ASP B N 1
ATOM 1706 C CA . ASP B 1 40 ? 5.871 9.094 -2.809 1 88.5 40 ASP B CA 1
ATOM 1707 C C . ASP B 1 40 ? 5.582 7.73 -3.436 1 88.5 40 ASP B C 1
ATOM 1709 O O . ASP B 1 40 ? 4.465 7.473 -3.885 1 88.5 40 ASP B O 1
ATOM 1713 N N . GLU B 1 41 ? 6.508 6.836 -3.361 1 92.62 41 GLU B N 1
ATOM 1714 C CA . GLU B 1 41 ? 6.359 5.539 -4.016 1 92.62 41 GLU B CA 1
ATOM 1715 C C . GLU B 1 41 ? 5.223 4.734 -3.398 1 92.62 41 GLU B C 1
ATOM 1717 O O . GLU B 1 41 ? 4.562 3.953 -4.09 1 92.62 41 GLU B O 1
ATOM 1722 N N . HIS B 1 42 ? 4.926 4.895 -2.174 1 92.31 42 HIS B N 1
ATOM 1723 C CA . HIS B 1 42 ? 3.865 4.141 -1.514 1 92.31 42 HIS B CA 1
ATOM 1724 C C . HIS B 1 42 ? 2.488 4.645 -1.929 1 92.31 42 HIS B C 1
ATOM 1726 O O . HIS B 1 42 ? 1.553 3.855 -2.08 1 92.31 42 HIS B O 1
ATOM 1732 N N . ALA B 1 43 ? 2.479 5.961 -2.102 1 91 43 ALA B N 1
ATOM 1733 C CA . ALA B 1 43 ? 1.243 6.527 -2.635 1 91 43 ALA B CA 1
ATOM 1734 C C . ALA B 1 43 ? 0.997 6.059 -4.066 1 91 43 ALA B C 1
ATOM 1736 O O . ALA B 1 43 ? -0.133 5.723 -4.43 1 91 43 ALA B O 1
ATOM 1737 N N . ARG B 1 44 ? 2.051 5.996 -4.789 1 94.81 44 ARG B N 1
ATOM 1738 C CA . ARG B 1 44 ? 1.9 5.504 -6.152 1 94.81 44 ARG B CA 1
ATOM 1739 C C . ARG B 1 44 ? 1.471 4.043 -6.164 1 94.81 44 ARG B C 1
ATOM 1741 O O . ARG B 1 44 ? 0.566 3.662 -6.91 1 94.81 44 ARG B O 1
ATOM 1748 N N . TRP B 1 45 ? 2.123 3.303 -5.352 1 94.94 45 TRP B N 1
ATOM 1749 C CA . TRP B 1 45 ? 1.798 1.88 -5.32 1 94.94 45 TRP B CA 1
ATOM 1750 C C . TRP B 1 45 ? 0.327 1.665 -4.977 1 94.94 45 TRP B C 1
ATOM 1752 O O . TRP B 1 45 ? -0.334 0.808 -5.566 1 94.94 45 TRP B O 1
ATOM 1762 N N . PHE B 1 46 ? -0.102 2.41 -4.031 1 93.69 46 PHE B N 1
ATOM 1763 C CA . PHE B 1 46 ? -1.501 2.297 -3.635 1 93.69 46 PHE B CA 1
ATOM 1764 C C . PHE B 1 46 ? -2.422 2.5 -4.832 1 93.69 46 PHE B C 1
ATOM 1766 O O . PHE B 1 46 ? -3.389 1.755 -5.012 1 93.69 46 PHE B O 1
ATOM 1773 N N . VAL B 1 47 ? -2.121 3.463 -5.637 1 96.56 47 VAL B N 1
ATOM 1774 C CA . VAL B 1 47 ? -2.9 3.75 -6.836 1 96.56 47 VAL B CA 1
ATOM 1775 C C . VAL B 1 47 ? -2.836 2.561 -7.793 1 96.56 47 VAL B C 1
ATOM 1777 O O . VAL B 1 47 ? -3.863 2.109 -8.305 1 96.56 47 VAL B O 1
ATOM 1780 N N . TYR B 1 48 ? -1.674 2.014 -7.988 1 97.88 48 TYR B N 1
ATOM 1781 C CA . TYR B 1 48 ? -1.515 0.88 -8.891 1 97.88 48 TYR B CA 1
ATOM 1782 C C . TYR B 1 48 ? -2.252 -0.345 -8.367 1 97.88 48 TYR B C 1
ATOM 1784 O O . TYR B 1 48 ? -2.85 -1.097 -9.141 1 97.88 48 TYR B O 1
ATOM 1792 N N . TRP B 1 49 ? -2.139 -0.499 -7.137 1 96.62 49 TRP B N 1
ATOM 1793 C CA . TRP B 1 49 ? -2.824 -1.618 -6.5 1 96.62 49 TRP B CA 1
ATOM 1794 C C . TRP B 1 49 ? -4.328 -1.536 -6.734 1 96.62 49 TRP B C 1
ATOM 1796 O O . TRP B 1 49 ? -4.969 -2.539 -7.059 1 96.62 49 TRP B O 1
ATOM 1806 N N . LYS B 1 50 ? -4.875 -0.369 -6.648 1 96.94 50 LYS B N 1
ATOM 1807 C CA . LYS B 1 50 ? -6.297 -0.172 -6.902 1 96.94 50 LYS B CA 1
ATOM 1808 C C . LYS B 1 50 ? -6.625 -0.374 -8.383 1 96.94 50 LYS B C 1
ATOM 1810 O O . LYS B 1 50 ? -7.707 -0.857 -8.719 1 96.94 50 LYS B O 1
ATOM 1815 N N . ALA B 1 51 ? -5.738 -0.086 -9.18 1 98.62 51 ALA B N 1
ATOM 1816 C CA . ALA B 1 51 ? -5.961 -0.107 -10.625 1 98.62 51 ALA B CA 1
ATOM 1817 C C . ALA B 1 51 ? -5.812 -1.521 -11.18 1 98.62 51 ALA B C 1
ATOM 1819 O O . ALA B 1 51 ? -6.414 -1.857 -12.203 1 98.62 51 ALA B O 1
ATOM 1820 N N . ALA B 1 52 ? -5.094 -2.338 -10.609 1 98.31 52 ALA B N 1
ATOM 1821 C CA . ALA B 1 52 ? -4.668 -3.637 -11.117 1 98.31 52 ALA B CA 1
ATOM 1822 C C . ALA B 1 52 ? -5.871 -4.508 -11.469 1 98.31 52 ALA B C 1
ATOM 1824 O O . ALA B 1 52 ? -5.875 -5.184 -12.5 1 98.31 52 ALA B O 1
ATOM 1825 N N . PRO B 1 53 ? -6.91 -4.48 -10.664 1 98.06 53 PRO B N 1
ATOM 1826 C CA . PRO B 1 53 ? -8.047 -5.336 -11.008 1 98.06 53 PRO B CA 1
ATOM 1827 C C . PRO B 1 53 ? -8.875 -4.785 -12.164 1 98.06 53 PRO B C 1
ATOM 1829 O O . PRO B 1 53 ? -9.719 -5.496 -12.719 1 98.06 53 PRO B O 1
ATOM 1832 N N . GLU B 1 54 ? -8.68 -3.578 -12.523 1 98.25 54 GLU B N 1
ATOM 1833 C CA . GLU B 1 54 ? -9.508 -2.914 -13.523 1 98.25 54 GLU B CA 1
ATOM 1834 C C . GLU B 1 54 ? -8.984 -3.16 -14.938 1 98.25 54 GLU B C 1
ATOM 1836 O O . GLU B 1 54 ? -8.016 -2.525 -15.359 1 98.25 54 GLU B O 1
ATOM 1841 N N . ALA B 1 55 ? -9.711 -3.994 -15.648 1 97.81 55 ALA B N 1
ATOM 1842 C CA . ALA B 1 55 ? -9.273 -4.336 -17 1 97.81 55 ALA B CA 1
ATOM 1843 C C . ALA B 1 55 ? -9.195 -3.094 -17.891 1 97.81 55 ALA B C 1
ATOM 1845 O O . ALA B 1 55 ? -8.328 -3.002 -18.766 1 97.81 55 ALA B O 1
ATOM 1846 N N . SER B 1 56 ? -10.086 -2.107 -17.625 1 98.12 56 SER B N 1
ATOM 1847 C CA . SER B 1 56 ? -10.156 -0.902 -18.438 1 98.12 56 SER B CA 1
ATOM 1848 C C . SER B 1 56 ? -8.914 -0.038 -18.266 1 98.12 56 SER B C 1
ATOM 1850 O O . SER B 1 56 ? -8.648 0.855 -19.062 1 98.12 56 SER B O 1
ATOM 1852 N N . LEU B 1 57 ? -8.109 -0.36 -17.266 1 98.69 57 LEU B N 1
ATOM 1853 C CA . LEU B 1 57 ? -6.961 0.485 -16.969 1 98.69 57 LEU B CA 1
ATOM 1854 C C . LEU B 1 57 ? -5.66 -0.218 -17.359 1 98.69 57 LEU B C 1
ATOM 1856 O O . LEU B 1 57 ? -4.574 0.332 -17.156 1 98.69 57 LEU B O 1
ATOM 1860 N N . ARG B 1 58 ? -5.73 -1.333 -17.984 1 98.12 58 ARG B N 1
ATOM 1861 C CA . ARG B 1 58 ? -4.562 -2.148 -18.297 1 98.12 58 ARG B CA 1
ATOM 1862 C C . ARG B 1 58 ? -3.635 -1.424 -19.266 1 98.12 58 ARG B C 1
ATOM 1864 O O . ARG B 1 58 ? -2.412 -1.472 -19.109 1 98.12 58 ARG B O 1
ATOM 1871 N N . ALA B 1 59 ? -4.227 -0.786 -20.188 1 97.69 59 ALA B N 1
ATOM 1872 C CA . ALA B 1 59 ? -3.408 -0.081 -21.172 1 97.69 59 ALA B CA 1
ATOM 1873 C C . ALA B 1 59 ? -2.592 1.028 -20.516 1 97.69 59 ALA B C 1
ATOM 1875 O O . ALA B 1 59 ? -1.42 1.224 -20.844 1 97.69 59 ALA B O 1
ATOM 1876 N N . LEU B 1 60 ? -3.211 1.748 -19.625 1 98.38 60 LEU B N 1
ATOM 1877 C CA . LEU B 1 60 ? -2.51 2.818 -18.922 1 98.38 60 LEU B CA 1
ATOM 1878 C C . LEU B 1 60 ? -1.438 2.25 -18 1 98.38 60 LEU B C 1
ATOM 1880 O O . LEU B 1 60 ? -0.347 2.814 -17.891 1 98.38 60 LEU B O 1
ATOM 1884 N N . LEU B 1 61 ? -1.725 1.146 -17.359 1 98.5 61 LEU B N 1
ATOM 1885 C CA . LEU B 1 61 ? -0.737 0.495 -16.5 1 98.5 61 LEU B CA 1
ATOM 1886 C C . LEU B 1 61 ? 0.463 0.027 -17.312 1 98.5 61 LEU B C 1
ATOM 1888 O O . LEU B 1 61 ? 1.61 0.205 -16.906 1 98.5 61 LEU B O 1
ATOM 1892 N N . LEU B 1 62 ? 0.171 -0.524 -18.531 1 97.75 62 LEU B N 1
ATOM 1893 C CA . LEU B 1 62 ? 1.254 -0.928 -19.422 1 97.75 62 LEU B CA 1
ATOM 1894 C C . LEU B 1 62 ? 2.123 0.268 -19.797 1 97.75 62 LEU B C 1
ATOM 1896 O O . LEU B 1 62 ? 3.352 0.169 -19.797 1 97.75 62 LEU B O 1
ATOM 1900 N N . GLU B 1 63 ? 1.47 1.333 -20.031 1 96.94 63 GLU B N 1
ATOM 1901 C CA . GLU B 1 63 ? 2.186 2.529 -20.469 1 96.94 63 GLU B CA 1
ATOM 1902 C C . GLU B 1 63 ? 3.07 3.078 -19.359 1 96.94 63 GLU B C 1
ATOM 1904 O O . GLU B 1 63 ? 4.238 3.406 -19.594 1 96.94 63 GLU B O 1
ATOM 1909 N N . VAL B 1 64 ? 2.574 3.148 -18.188 1 96.88 64 VAL B N 1
ATOM 1910 C CA . VAL B 1 64 ? 3.357 3.75 -17.109 1 96.88 64 VAL B CA 1
ATOM 1911 C C . VAL B 1 64 ? 4.543 2.852 -16.766 1 96.88 64 VAL B C 1
ATOM 1913 O O . VAL B 1 64 ? 5.629 3.34 -16.453 1 96.88 64 VAL B O 1
ATOM 1916 N N . VAL B 1 65 ? 4.352 1.556 -16.812 1 96 65 VAL B N 1
ATOM 1917 C CA . VAL B 1 65 ? 5.449 0.618 -16.578 1 96 65 VAL B CA 1
ATOM 1918 C C . VAL B 1 65 ? 6.492 0.769 -17.688 1 96 65 VAL B C 1
ATOM 1920 O O . VAL B 1 65 ? 7.691 0.81 -17.406 1 96 65 VAL B O 1
ATOM 1923 N N . GLY B 1 66 ? 6.012 0.93 -18.875 1 92.5 66 GLY B N 1
ATOM 1924 C CA . GLY B 1 66 ? 6.891 1.095 -20.016 1 92.5 66 GLY B CA 1
ATOM 1925 C C . GLY B 1 66 ? 7.68 2.389 -19.984 1 92.5 66 GLY B C 1
ATOM 1926 O O . GLY B 1 66 ? 8.75 2.484 -20.578 1 92.5 66 GLY B O 1
ATOM 1927 N N . GLU B 1 67 ? 7.18 3.426 -19.266 1 91 67 GLU B N 1
ATOM 1928 C CA . GLU B 1 67 ? 7.84 4.723 -19.141 1 91 67 GLU B CA 1
ATOM 1929 C C . GLU B 1 67 ? 8.969 4.672 -18.109 1 91 67 GLU B C 1
ATOM 1931 O O . GLU B 1 67 ? 9.648 5.672 -17.875 1 91 67 GLU B O 1
ATOM 1936 N N . GLY B 1 68 ? 9.148 3.568 -17.469 1 86.94 68 GLY B N 1
ATOM 1937 C CA . GLY B 1 68 ? 10.266 3.402 -16.562 1 86.94 68 GLY B CA 1
ATOM 1938 C C . GLY B 1 68 ? 9.891 3.639 -15.102 1 86.94 68 GLY B C 1
ATOM 1939 O O . GLY B 1 68 ? 10.672 4.215 -14.344 1 86.94 68 GLY B O 1
ATOM 1940 N N . GLU B 1 69 ? 8.703 3.346 -14.688 1 88.12 69 GLU B N 1
ATOM 1941 C CA . GLU B 1 69 ? 8.266 3.373 -13.289 1 88.12 69 GLU B CA 1
ATOM 1942 C C . GLU B 1 69 ? 9.148 2.494 -12.414 1 88.12 69 GLU B C 1
ATOM 1944 O O . GLU B 1 69 ? 9.453 1.353 -12.773 1 88.12 69 GLU B O 1
ATOM 1949 N N . GLN B 1 70 ? 9.633 3.043 -11.32 1 91.12 70 GLN B N 1
ATOM 1950 C CA . GLN B 1 70 ? 10.492 2.301 -10.398 1 91.12 70 GLN B CA 1
ATOM 1951 C C . GLN B 1 70 ? 9.758 1.099 -9.812 1 91.12 70 GLN B C 1
ATOM 1953 O O . GLN B 1 70 ? 10.383 0.091 -9.477 1 91.12 70 GLN B O 1
ATOM 1958 N N . LEU B 1 71 ? 8.438 1.161 -9.781 1 95.38 71 LEU B N 1
ATOM 1959 C CA . LEU B 1 71 ? 7.59 0.122 -9.203 1 95.38 71 LEU B CA 1
ATOM 1960 C C . LEU B 1 71 ? 7.168 -0.889 -10.266 1 95.38 71 LEU B C 1
ATOM 1962 O O . LEU B 1 71 ? 6.129 -1.54 -10.125 1 95.38 71 LEU B O 1
ATOM 1966 N N . GLN B 1 72 ? 7.977 -1.076 -11.258 1 95.88 72 GLN B N 1
ATOM 1967 C CA . GLN B 1 72 ? 7.598 -1.942 -12.367 1 95.88 72 GLN B CA 1
ATOM 1968 C C . GLN B 1 72 ? 7.316 -3.363 -11.891 1 95.88 72 GLN B C 1
ATOM 1970 O O . GLN B 1 72 ? 6.258 -3.926 -12.18 1 95.88 72 GLN B O 1
ATOM 1975 N N . ARG B 1 73 ? 8.172 -3.963 -11.078 1 95.56 73 ARG B N 1
ATOM 1976 C CA . ARG B 1 73 ? 7.984 -5.352 -10.672 1 95.56 73 ARG B CA 1
ATOM 1977 C C . ARG B 1 73 ? 6.766 -5.504 -9.773 1 95.56 73 ARG B C 1
ATOM 1979 O O . ARG B 1 73 ? 5.918 -6.367 -10 1 95.56 73 ARG B O 1
ATOM 1986 N N . PRO B 1 74 ? 6.59 -4.602 -8.75 1 95.94 74 PRO B N 1
ATOM 1987 C CA . PRO B 1 74 ? 5.375 -4.711 -7.938 1 95.94 74 PRO B CA 1
ATOM 1988 C C . PRO B 1 74 ? 4.098 -4.566 -8.758 1 95.94 74 PRO B C 1
ATOM 1990 O O . PRO B 1 74 ? 3.131 -5.301 -8.539 1 95.94 74 PRO B O 1
ATOM 1993 N N . VAL B 1 75 ? 4.078 -3.672 -9.703 1 97.56 75 VAL B N 1
ATOM 1994 C CA . VAL B 1 75 ? 2.896 -3.459 -10.531 1 97.56 75 VAL B CA 1
ATOM 1995 C C . VAL B 1 75 ? 2.621 -4.707 -11.375 1 97.56 75 VAL B C 1
ATOM 1997 O O . VAL B 1 75 ? 1.5 -5.219 -11.383 1 97.56 75 VAL B O 1
ATOM 2000 N N . VAL B 1 76 ? 3.658 -5.207 -11.992 1 98.06 76 VAL B N 1
ATOM 2001 C CA . VAL B 1 76 ? 3.51 -6.379 -12.852 1 98.06 7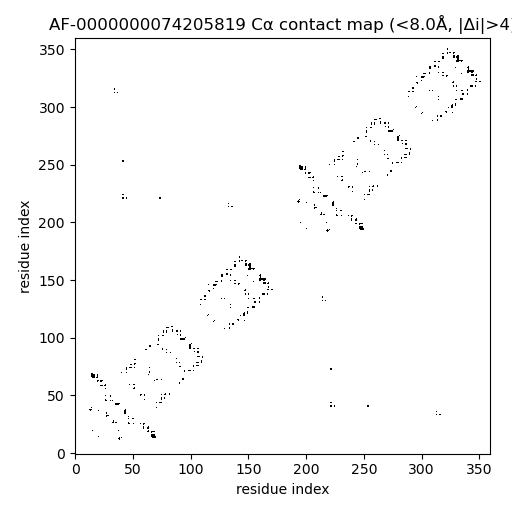6 VAL B CA 1
ATOM 2002 C C . VAL B 1 76 ? 3.037 -7.57 -12.023 1 98.06 76 VAL B C 1
ATOM 2004 O O . VAL B 1 76 ? 2.064 -8.234 -12.383 1 98.06 76 VAL B O 1
ATOM 2007 N N . THR B 1 77 ? 3.672 -7.777 -10.914 1 97 77 THR B N 1
ATOM 2008 C CA . THR B 1 77 ? 3.32 -8.938 -10.102 1 97 77 THR B CA 1
ATOM 2009 C C . THR B 1 77 ? 1.894 -8.812 -9.57 1 97 77 THR B C 1
ATOM 2011 O O . THR B 1 77 ? 1.18 -9.812 -9.461 1 97 77 THR B O 1
ATOM 2014 N N . GLU B 1 78 ? 1.448 -7.633 -9.297 1 96.69 78 GLU B N 1
ATOM 2015 C CA . GLU B 1 78 ? 0.073 -7.434 -8.852 1 96.69 78 GLU B CA 1
ATOM 2016 C C . GLU B 1 78 ? -0.917 -7.707 -9.984 1 96.69 78 GLU B C 1
ATOM 2018 O O . GLU B 1 78 ? -1.937 -8.367 -9.773 1 96.69 78 GLU B O 1
ATOM 2023 N N . VAL B 1 79 ? -0.598 -7.266 -11.125 1 98.38 79 VAL B N 1
ATOM 2024 C CA . VAL B 1 79 ? -1.485 -7.41 -12.273 1 98.38 79 VAL B CA 1
ATOM 2025 C C . VAL B 1 79 ? -1.639 -8.883 -12.625 1 98.38 79 VAL B C 1
ATOM 2027 O O . VAL B 1 79 ? -2.711 -9.32 -13.055 1 98.38 79 VAL B O 1
ATOM 2030 N N . LEU B 1 80 ? -0.645 -9.68 -12.375 1 98 80 LEU B N 1
ATOM 2031 C CA . LEU B 1 80 ? -0.649 -11.094 -12.734 1 98 80 LEU B CA 1
ATOM 2032 C C . LEU B 1 80 ? -1.765 -11.836 -12 1 98 80 LEU B C 1
ATOM 2034 O O . LEU B 1 80 ? -2.199 -12.906 -12.438 1 98 80 LEU B O 1
ATOM 2038 N N . LYS B 1 81 ? -2.203 -11.281 -10.945 1 96.25 81 LYS B N 1
ATOM 2039 C CA . LYS B 1 81 ? -3.311 -11.867 -10.195 1 96.25 81 LYS B CA 1
ATOM 2040 C C . LYS B 1 81 ? -4.594 -11.867 -11.023 1 96.25 81 LYS B C 1
ATOM 2042 O O . LYS B 1 81 ? -5.516 -12.641 -10.758 1 96.25 81 LYS B O 1
ATOM 2047 N N . TYR B 1 82 ? -4.652 -11.055 -12.086 1 97.44 82 TYR B N 1
ATOM 2048 C CA . TYR B 1 82 ? -5.953 -10.773 -12.688 1 97.44 82 TYR B CA 1
ATOM 2049 C C . TYR B 1 82 ? -5.941 -11.062 -14.18 1 97.44 82 TYR B C 1
ATOM 2051 O O . TYR B 1 82 ? -6.961 -10.914 -14.859 1 97.44 82 TYR B O 1
ATOM 2059 N N . VAL B 1 83 ? -4.836 -11.461 -14.688 1 97.75 83 VAL B N 1
ATOM 2060 C CA . VAL B 1 83 ? -4.746 -11.68 -16.125 1 97.75 83 VAL B CA 1
ATOM 2061 C C . VAL B 1 83 ? -4.484 -13.156 -16.406 1 97.75 83 VAL B C 1
ATOM 2063 O O . VAL B 1 83 ? -3.988 -13.883 -15.547 1 97.75 83 VAL B O 1
ATOM 2066 N N . ASP B 1 84 ? -4.84 -13.586 -17.625 1 96 84 ASP B N 1
ATOM 2067 C CA . ASP B 1 84 ? -4.543 -14.961 -18.016 1 96 84 ASP B CA 1
ATOM 2068 C C . ASP B 1 84 ? -3.078 -15.117 -18.406 1 96 84 ASP B C 1
ATOM 2070 O O . ASP B 1 84 ? -2.318 -14.148 -18.391 1 96 84 ASP B O 1
ATOM 2074 N N . ASP B 1 85 ? -2.75 -16.344 -18.703 1 94.62 85 ASP B N 1
ATOM 2075 C CA . ASP B 1 85 ? -1.349 -16.688 -18.922 1 94.62 85 ASP B CA 1
ATOM 2076 C C . ASP B 1 85 ? -0.781 -15.945 -20.125 1 94.62 85 ASP B C 1
ATOM 2078 O O . ASP B 1 85 ? 0.361 -15.484 -20.094 1 94.62 85 ASP B O 1
ATOM 2082 N N . VAL B 1 86 ? -1.547 -15.789 -21.156 1 95.06 86 VAL B N 1
ATOM 2083 C CA . VAL B 1 86 ? -1.09 -15.133 -22.375 1 95.06 86 VAL B CA 1
ATOM 2084 C C . VAL B 1 86 ? -0.796 -13.664 -22.094 1 95.06 86 VAL B C 1
ATOM 2086 O O . VAL B 1 86 ? 0.288 -13.164 -22.406 1 95.06 86 VAL B O 1
ATOM 2089 N N . GLU B 1 87 ? -1.678 -12.977 -21.5 1 97.06 87 GLU B N 1
ATOM 2090 C CA . GLU B 1 87 ? -1.458 -11.586 -21.125 1 97.06 87 GLU B CA 1
ATOM 2091 C C . GLU B 1 87 ? -0.342 -11.461 -20.094 1 97.06 87 GLU B C 1
ATOM 2093 O O . GLU B 1 87 ? 0.427 -10.5 -20.109 1 97.06 87 GLU B O 1
ATOM 2098 N N . GLY B 1 88 ? -0.294 -12.414 -19.219 1 98.44 88 GLY B N 1
ATOM 2099 C CA . GLY B 1 88 ? 0.769 -12.43 -18.234 1 98.44 88 GLY B CA 1
ATOM 2100 C C . GLY B 1 88 ? 2.156 -12.422 -18.844 1 98.44 88 GLY B C 1
ATOM 2101 O O . GLY B 1 88 ? 3.062 -11.758 -18.328 1 98.44 88 GLY B O 1
ATOM 2102 N N . GLU B 1 89 ? 2.244 -13.117 -19.953 1 97.94 89 GLU B N 1
ATOM 2103 C CA . GLU B 1 89 ? 3.529 -13.148 -20.641 1 97.94 89 GLU B CA 1
ATOM 2104 C C . GLU B 1 89 ? 3.918 -11.758 -21.141 1 97.94 89 GLU B C 1
ATOM 2106 O O . GLU B 1 89 ? 5.086 -11.375 -21.062 1 97.94 89 GLU B O 1
ATOM 2111 N N . ARG B 1 90 ? 3.014 -11.07 -21.625 1 97.12 90 ARG B N 1
ATOM 2112 C CA . ARG B 1 90 ? 3.258 -9.711 -22.094 1 97.12 90 ARG B CA 1
ATOM 2113 C C . ARG B 1 90 ? 3.74 -8.812 -20.969 1 97.12 90 ARG B C 1
ATOM 2115 O O . ARG B 1 90 ? 4.695 -8.055 -21.125 1 97.12 90 ARG B O 1
ATOM 2122 N N . TRP B 1 91 ? 3.125 -8.898 -19.844 1 98.12 91 TRP B N 1
ATOM 2123 C CA . TRP B 1 91 ? 3.5 -8.109 -18.672 1 98.12 91 TRP B CA 1
ATOM 2124 C C . TRP B 1 91 ? 4.902 -8.461 -18.203 1 98.12 91 TRP B C 1
ATOM 2126 O O . TRP B 1 91 ? 5.723 -7.578 -17.953 1 98.12 91 TRP B O 1
ATOM 2136 N N . VAL B 1 92 ? 5.191 -9.719 -18.094 1 98.38 92 VAL B N 1
ATOM 2137 C CA . VAL B 1 92 ? 6.5 -10.18 -17.656 1 98.38 92 VAL B CA 1
ATOM 2138 C C . VAL B 1 92 ? 7.574 -9.688 -18.625 1 98.38 92 VAL B C 1
ATOM 2140 O O . VAL B 1 92 ? 8.688 -9.352 -18.203 1 98.38 92 VAL B O 1
ATOM 2143 N N . GLY B 1 93 ? 7.195 -9.586 -19.844 1 97.62 93 GLY B N 1
ATOM 2144 C CA . GLY B 1 93 ? 8.109 -9.156 -20.891 1 97.62 93 GLY B CA 1
ATOM 2145 C C . GLY B 1 93 ? 8.57 -7.723 -20.734 1 97.62 93 GLY B C 1
ATOM 2146 O O . GLY B 1 93 ? 9.562 -7.309 -21.328 1 97.62 93 GLY B O 1
ATOM 2147 N N . LEU B 1 94 ? 7.93 -6.895 -19.891 1 96.94 94 LEU B N 1
ATOM 2148 C CA . LEU B 1 94 ? 8.281 -5.496 -19.672 1 96.94 94 LEU B CA 1
ATOM 2149 C C . LEU B 1 94 ? 9.461 -5.383 -18.719 1 96.94 94 LEU B C 1
ATOM 2151 O O . LEU B 1 94 ? 10.07 -4.316 -18.594 1 96.94 94 LEU B O 1
ATOM 2155 N N . LEU B 1 95 ? 9.75 -6.508 -18.062 1 97.06 95 LEU B N 1
ATOM 2156 C CA . LEU B 1 95 ? 10.797 -6.5 -17.047 1 97.06 95 LEU B CA 1
ATOM 2157 C C . LEU B 1 95 ? 12.086 -7.125 -17.578 1 97.06 95 LEU B C 1
ATOM 2159 O O . LEU B 1 95 ? 12.078 -7.754 -18.641 1 97.06 95 LEU B O 1
ATOM 2163 N N . ALA B 1 96 ? 13.133 -6.832 -16.891 1 96.38 96 ALA B N 1
ATOM 2164 C CA . ALA B 1 96 ? 14.43 -7.383 -17.266 1 96.38 96 ALA B CA 1
ATOM 2165 C C . ALA B 1 96 ? 15.156 -7.957 -16.062 1 96.38 96 ALA B C 1
ATOM 2167 O O . ALA B 1 96 ? 14.75 -7.734 -14.914 1 96.38 96 ALA B O 1
ATOM 2168 N N . GLY B 1 97 ? 16.141 -8.812 -16.312 1 96.88 97 GLY B N 1
ATOM 2169 C CA . GLY B 1 97 ? 17.031 -9.312 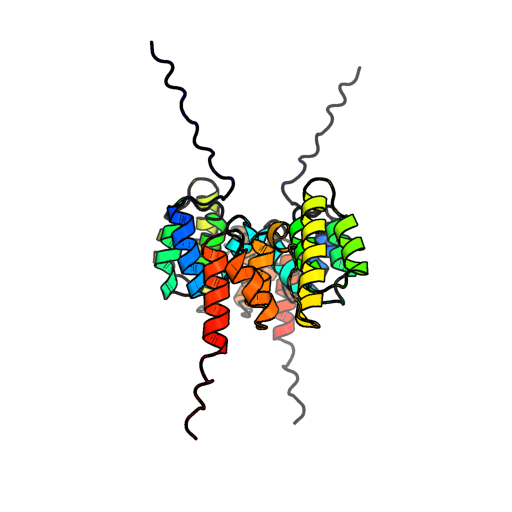-15.281 1 96.88 97 GLY B CA 1
ATOM 2170 C C . GLY B 1 97 ? 16.297 -10.094 -14.203 1 96.88 97 GLY B C 1
ATOM 2171 O O . GLY B 1 97 ? 15.43 -10.914 -14.5 1 96.88 97 GLY B O 1
ATOM 2172 N N . GLU B 1 98 ? 16.688 -9.891 -12.969 1 96.12 98 GLU B N 1
ATOM 2173 C CA . GLU B 1 98 ? 16.156 -10.625 -11.828 1 96.12 98 GLU B CA 1
ATOM 2174 C C . GLU B 1 98 ? 14.664 -10.344 -11.641 1 96.12 98 GLU B C 1
ATOM 2176 O O . GLU B 1 98 ? 13.906 -11.219 -11.219 1 96.12 98 GLU B O 1
ATOM 2181 N N . ASP B 1 99 ? 14.328 -9.141 -12.039 1 95.56 99 ASP B N 1
ATOM 2182 C CA . ASP B 1 99 ? 12.914 -8.781 -11.922 1 95.56 99 ASP B CA 1
ATOM 2183 C C . ASP B 1 99 ? 12.055 -9.617 -12.867 1 95.56 99 ASP B C 1
ATOM 2185 O O . ASP B 1 99 ? 10.969 -10.062 -12.5 1 95.56 99 ASP B O 1
ATOM 2189 N N . ARG B 1 100 ? 12.547 -9.789 -14.039 1 97.75 100 ARG B N 1
ATOM 2190 C CA . ARG B 1 100 ? 11.82 -10.609 -15 1 97.75 100 ARG B CA 1
ATOM 2191 C C . ARG B 1 100 ? 11.734 -12.055 -14.523 1 97.75 100 ARG B C 1
ATOM 2193 O O . ARG B 1 100 ? 10.672 -12.688 -14.633 1 97.75 100 ARG B O 1
ATOM 2200 N N . GLU B 1 101 ? 12.812 -12.555 -14 1 97.94 101 GLU B N 1
ATOM 2201 C CA . GLU B 1 101 ? 12.836 -13.93 -13.508 1 97.94 101 GLU B CA 1
ATOM 2202 C C . GLU B 1 101 ? 11.828 -14.133 -12.383 1 97.94 101 GLU B C 1
ATOM 2204 O O . GLU B 1 101 ? 11.086 -15.117 -12.375 1 97.94 101 GLU B O 1
ATOM 2209 N N . PHE B 1 102 ? 11.852 -13.156 -11.508 1 97.06 102 PHE B N 1
ATOM 2210 C CA . PHE B 1 102 ? 10.898 -13.211 -10.406 1 97.06 102 PHE B CA 1
ATOM 2211 C C . PHE B 1 102 ? 9.469 -13.195 -10.93 1 97.06 102 PHE B C 1
ATOM 2213 O O . PHE B 1 102 ? 8.648 -14.031 -10.539 1 97.06 102 PHE B O 1
ATOM 2220 N N . ALA B 1 103 ? 9.148 -12.375 -11.805 1 98 103 ALA B N 1
ATOM 2221 C CA . ALA B 1 103 ? 7.793 -12.234 -12.328 1 98 103 ALA B CA 1
ATOM 2222 C C . ALA B 1 103 ? 7.383 -13.461 -13.133 1 98 103 ALA B C 1
ATOM 2224 O O . ALA B 1 103 ? 6.219 -13.867 -13.109 1 98 103 ALA B O 1
ATOM 2225 N N . GLU B 1 104 ? 8.336 -14.008 -13.852 1 98.44 104 GLU B N 1
ATOM 2226 C CA . GLU B 1 104 ? 8.062 -15.234 -14.602 1 98.44 104 GLU B CA 1
ATOM 2227 C C . GLU B 1 104 ? 7.668 -16.375 -13.664 1 98.44 104 GLU B C 1
ATOM 2229 O O . GLU B 1 104 ? 6.723 -17.109 -13.945 1 98.44 104 GLU B O 1
ATOM 2234 N N . ARG B 1 105 ? 8.344 -16.484 -12.609 1 97.56 105 ARG B N 1
ATOM 2235 C CA . ARG B 1 105 ? 7.992 -17.5 -11.617 1 97.56 105 ARG B CA 1
ATOM 2236 C C . ARG B 1 105 ? 6.59 -17.25 -11.062 1 97.56 105 ARG B C 1
ATOM 2238 O O . ARG B 1 105 ? 5.793 -18.188 -10.953 1 97.56 105 ARG B O 1
ATOM 2245 N N . ARG B 1 106 ? 6.293 -16.016 -10.727 1 96.81 106 ARG B N 1
ATOM 2246 C CA . ARG B 1 106 ? 4.973 -15.688 -10.211 1 96.81 106 ARG B CA 1
ATOM 2247 C C . ARG B 1 106 ? 3.887 -15.984 -11.234 1 96.81 106 ARG B C 1
ATOM 2249 O O . ARG B 1 106 ? 2.805 -16.469 -10.883 1 96.81 106 ARG B O 1
ATOM 2256 N N . ARG B 1 107 ? 4.195 -15.703 -12.477 1 98.31 107 ARG B N 1
ATOM 2257 C CA . ARG B 1 107 ? 3.238 -16 -13.531 1 98.31 107 ARG B CA 1
ATOM 2258 C C . ARG B 1 107 ? 2.908 -17.484 -13.57 1 98.31 107 ARG B C 1
ATOM 2260 O O . ARG B 1 107 ? 1.737 -17.859 -13.602 1 98.31 107 ARG B O 1
ATOM 2267 N N . ARG B 1 108 ? 3.885 -18.281 -13.555 1 97.44 108 ARG B N 1
ATOM 2268 C CA . ARG B 1 108 ? 3.703 -19.734 -13.594 1 97.44 108 ARG B CA 1
ATOM 2269 C C . ARG B 1 108 ? 2.957 -20.234 -12.359 1 97.44 108 ARG B C 1
ATOM 2271 O O . ARG B 1 108 ? 2.08 -21.094 -12.461 1 97.44 108 ARG B O 1
ATOM 2278 N N . GLU B 1 109 ? 3.281 -19.672 -11.289 1 97.06 109 GLU B N 1
ATOM 2279 C CA . GLU B 1 109 ? 2.648 -20.078 -10.039 1 97.06 109 GLU B CA 1
ATOM 2280 C C . GLU B 1 109 ? 1.186 -19.656 -9.992 1 97.06 109 GLU B C 1
ATOM 2282 O O . GLU B 1 109 ? 0.327 -20.406 -9.523 1 97.06 109 GLU B O 1
ATOM 2287 N N . TRP B 1 110 ? 0.913 -18.516 -10.484 1 96.56 110 TRP B N 1
ATOM 2288 C CA . TRP B 1 110 ? -0.486 -18.109 -10.578 1 96.56 110 TRP B CA 1
ATOM 2289 C C . TRP B 1 110 ? -1.261 -19.031 -11.508 1 96.56 110 TRP B C 1
ATOM 2291 O O . TRP B 1 110 ? -2.42 -19.359 -11.25 1 96.56 110 TRP B O 1
ATOM 2301 N N . ALA B 1 111 ? -0.651 -19.422 -12.617 1 96.56 111 ALA B N 1
ATOM 2302 C CA . ALA B 1 111 ? -1.29 -20.375 -13.531 1 96.56 111 ALA B CA 1
ATOM 2303 C C . ALA B 1 111 ? -1.608 -21.688 -12.812 1 96.56 111 ALA B C 1
ATOM 2305 O O . ALA B 1 111 ? -2.701 -22.234 -12.969 1 96.56 111 ALA B O 1
ATOM 2306 N N . LEU B 1 112 ? -0.672 -22.172 -12.062 1 96.5 112 LEU B N 1
ATOM 2307 C CA . LEU B 1 112 ? -0.872 -23.391 -11.305 1 96.5 112 LEU B CA 1
ATOM 2308 C C . LEU B 1 112 ? -1.999 -23.234 -10.289 1 96.5 112 LEU B C 1
ATOM 2310 O O . LEU B 1 112 ? -2.859 -24.109 -10.172 1 96.5 112 LEU B O 1
ATOM 2314 N N . ILE B 1 113 ? -1.99 -22.125 -9.531 1 96.38 113 ILE B N 1
ATOM 2315 C CA . ILE B 1 113 ? -3.02 -21.859 -8.531 1 96.38 113 ILE B CA 1
ATOM 2316 C C . ILE B 1 113 ? -4.395 -21.875 -9.195 1 96.38 113 ILE B C 1
ATOM 2318 O O . ILE B 1 113 ? -5.316 -22.531 -8.711 1 96.38 113 ILE B O 1
ATOM 2322 N N . ARG B 1 114 ? -4.5 -21.219 -10.297 1 96.25 114 ARG B N 1
ATOM 2323 C CA . ARG B 1 114 ? -5.773 -21.156 -11.008 1 96.25 114 ARG B CA 1
ATOM 2324 C C . ARG B 1 114 ? -6.188 -22.547 -11.5 1 96.25 114 ARG B C 1
ATOM 2326 O O . ARG B 1 114 ? -7.363 -22.906 -11.422 1 96.25 114 ARG B O 1
ATOM 2333 N N . GLU B 1 115 ? -5.266 -23.25 -12 1 96.44 115 GLU B N 1
ATOM 2334 C CA . GLU B 1 115 ? -5.531 -24.625 -12.43 1 96.44 115 GLU B CA 1
ATOM 2335 C C . GLU B 1 115 ? -6.094 -25.453 -11.281 1 96.44 115 GLU B C 1
ATOM 2337 O O . GLU B 1 115 ? -7.121 -26.125 -11.438 1 96.44 115 GLU B O 1
ATOM 2342 N N . LEU B 1 116 ? -5.512 -25.375 -10.141 1 96.56 116 LEU B N 1
ATOM 2343 C CA . LEU B 1 116 ? -5.863 -26.219 -9.008 1 96.56 116 LEU B CA 1
ATOM 2344 C C . LEU B 1 116 ? -7.168 -25.766 -8.367 1 96.56 116 LEU B C 1
ATOM 2346 O O . LEU B 1 116 ? -7.867 -26.562 -7.734 1 96.56 116 LEU B O 1
ATOM 2350 N N . GLU B 1 117 ? -7.453 -24.484 -8.531 1 95.75 117 GLU B N 1
ATOM 2351 C CA . GLU B 1 117 ? -8.758 -24 -8.086 1 95.75 117 GLU B CA 1
ATOM 2352 C C . GLU B 1 117 ? -9.883 -24.609 -8.906 1 95.75 117 GLU B C 1
ATOM 2354 O O . GLU B 1 117 ? -10.961 -24.891 -8.375 1 95.75 117 GLU B O 1
ATOM 2359 N N . THR B 1 118 ? -9.648 -24.875 -10.133 1 95.88 118 THR B N 1
ATOM 2360 C CA . THR B 1 118 ? -10.664 -25.375 -11.047 1 95.88 118 THR B CA 1
ATOM 2361 C C . THR B 1 118 ? -10.68 -26.906 -11.047 1 95.88 118 THR B C 1
ATOM 2363 O O . THR B 1 118 ? -11.742 -27.531 -11.094 1 95.88 118 THR B O 1
ATOM 2366 N N . ARG B 1 119 ? -9.461 -27.438 -11 1 96.75 119 ARG B N 1
ATOM 2367 C CA . ARG B 1 119 ? -9.305 -28.875 -11.047 1 96.75 119 ARG B CA 1
ATOM 2368 C C . ARG B 1 119 ? -8.258 -29.344 -10.039 1 96.75 119 ARG B C 1
ATOM 2370 O O . ARG B 1 119 ? -7.113 -29.609 -10.398 1 96.75 119 ARG B O 1
ATOM 2377 N N . PRO B 1 120 ? -8.727 -29.562 -8.844 1 96.56 120 PRO B N 1
ATOM 2378 C CA . PRO B 1 120 ? -7.785 -30.016 -7.812 1 96.56 120 PRO B CA 1
ATOM 2379 C C . PRO B 1 120 ? -7.152 -31.359 -8.141 1 96.56 120 PRO B C 1
ATOM 2381 O O . PRO B 1 120 ? -7.82 -32.25 -8.688 1 96.56 120 PRO B O 1
ATOM 2384 N N . ARG B 1 121 ? -5.906 -31.453 -7.961 1 96.31 121 ARG B N 1
ATOM 2385 C CA . ARG B 1 121 ? -5.137 -32.688 -8.164 1 96.31 121 ARG B CA 1
ATOM 2386 C C . ARG B 1 121 ? -3.914 -32.719 -7.25 1 96.31 121 ARG B C 1
ATOM 2388 O O . ARG B 1 121 ? -3.57 -31.703 -6.629 1 96.31 121 ARG B O 1
ATOM 2395 N N . THR B 1 122 ? -3.273 -33.875 -7.219 1 94.88 122 THR B N 1
ATOM 2396 C CA . THR B 1 122 ? -2.029 -34 -6.465 1 94.88 122 THR B CA 1
ATOM 2397 C C . THR B 1 122 ? -0.924 -33.156 -7.109 1 94.88 122 THR B C 1
ATOM 2399 O O . THR B 1 122 ? -0.864 -33.031 -8.336 1 94.88 122 THR B O 1
ATOM 2402 N N . LEU B 1 123 ? -0.035 -32.562 -6.371 1 94.5 123 LEU B N 1
ATOM 2403 C CA . LEU B 1 123 ? 1.09 -31.766 -6.863 1 94.5 123 LEU B CA 1
ATOM 2404 C C . LEU B 1 123 ? 2.223 -32.688 -7.336 1 94.5 123 LEU B C 1
ATOM 2406 O O . LEU B 1 123 ? 3.076 -32.25 -8.117 1 94.5 123 LEU B O 1
ATOM 2410 N N . SER B 1 124 ? 2.113 -34 -7.133 1 82.19 124 SER B N 1
ATOM 2411 C CA . SER B 1 124 ? 2.945 -35.062 -7.715 1 82.19 124 SER B CA 1
ATOM 2412 C C . SER B 1 124 ? 4.414 -34.656 -7.742 1 82.19 124 SER B C 1
ATOM 2414 O O . SER B 1 124 ? 5.051 -34.688 -8.797 1 82.19 124 SER B O 1
ATOM 2416 N N . GLY B 1 125 ? 5.039 -34.125 -6.738 1 86.06 125 GLY B N 1
ATOM 2417 C CA . GLY B 1 125 ? 6.453 -33.781 -6.668 1 86.06 125 GLY B CA 1
ATOM 2418 C C . GLY B 1 125 ? 6.746 -32.344 -7.035 1 86.06 125 GLY B C 1
ATOM 2419 O O . GLY B 1 125 ? 7.883 -31.875 -6.918 1 86.06 125 GLY B O 1
ATOM 2420 N N . GLU B 1 126 ? 5.785 -31.625 -7.516 1 91.62 126 GLU B N 1
ATOM 2421 C CA . GLU B 1 126 ? 5.926 -30.219 -7.887 1 91.62 126 GLU B CA 1
ATOM 2422 C C . GLU B 1 126 ? 6.129 -29.344 -6.652 1 91.62 126 GLU B C 1
ATOM 2424 O O . GLU B 1 126 ? 6.605 -28.203 -6.766 1 91.62 126 GLU B O 1
ATOM 2429 N N . THR B 1 127 ? 5.832 -29.891 -5.508 1 92.38 127 THR B N 1
ATOM 2430 C CA . THR B 1 127 ? 5.766 -29.094 -4.289 1 92.38 127 THR B CA 1
ATOM 2431 C C . THR B 1 127 ? 7.129 -28.484 -3.971 1 92.38 127 THR B C 1
ATOM 2433 O O . THR B 1 127 ? 7.219 -27.297 -3.646 1 92.38 127 THR B O 1
ATOM 2436 N N . ALA B 1 128 ? 8.148 -29.219 -4.191 1 90.88 128 ALA B N 1
ATOM 2437 C CA . ALA B 1 128 ? 9.492 -28.781 -3.834 1 90.88 128 ALA B CA 1
ATOM 2438 C C . ALA B 1 128 ? 9.945 -27.625 -4.719 1 90.88 128 ALA B C 1
ATOM 2440 O O . ALA B 1 128 ? 10.758 -26.797 -4.301 1 90.88 128 ALA B O 1
ATOM 2441 N N . ALA B 1 129 ? 9.445 -27.562 -5.875 1 94.62 129 ALA B N 1
ATOM 2442 C CA . ALA B 1 129 ? 9.867 -26.531 -6.832 1 94.62 129 ALA B CA 1
ATOM 2443 C C . ALA B 1 129 ? 9.094 -25.234 -6.625 1 94.62 129 ALA B C 1
ATOM 2445 O O . ALA B 1 129 ? 9.477 -24.188 -7.145 1 94.62 129 ALA B O 1
ATOM 2446 N N . LEU B 1 130 ? 8.016 -25.312 -5.898 1 96.81 130 LEU B N 1
ATOM 2447 C CA . LEU B 1 130 ? 7.195 -24.141 -5.652 1 96.81 130 LEU B CA 1
ATOM 2448 C C . LEU B 1 130 ? 7.805 -23.266 -4.555 1 96.81 130 LEU B C 1
ATOM 2450 O O . LEU B 1 130 ? 8.328 -23.781 -3.566 1 96.81 130 LEU B O 1
ATOM 2454 N N . SER B 1 131 ? 7.75 -21.969 -4.781 1 94.19 131 SER B N 1
ATOM 2455 C CA . SER B 1 131 ? 8.195 -21.062 -3.727 1 94.19 131 SER B CA 1
ATOM 2456 C C . SER B 1 131 ? 7.324 -21.188 -2.482 1 94.19 131 SER B C 1
ATOM 2458 O O . SER B 1 131 ? 6.164 -21.594 -2.572 1 94.19 131 SER B O 1
ATOM 2460 N N . PRO B 1 132 ? 7.883 -20.859 -1.298 1 93.25 132 PRO B N 1
ATOM 2461 C CA . PRO B 1 132 ? 7.047 -20.844 -0.095 1 93.25 132 PRO B CA 1
ATOM 2462 C C . PRO B 1 132 ? 5.82 -19.938 -0.249 1 93.25 132 PRO B C 1
ATOM 2464 O O . PRO B 1 132 ? 4.754 -20.25 0.293 1 93.25 132 PRO B O 1
ATOM 2467 N N . TRP B 1 133 ? 5.965 -18.875 -0.93 1 91.69 133 TRP B N 1
ATOM 2468 C CA . TRP B 1 133 ? 4.836 -18 -1.212 1 91.69 133 TRP B CA 1
ATOM 2469 C C . TRP B 1 133 ? 3.717 -18.75 -1.913 1 91.69 133 TRP B C 1
ATOM 2471 O O . TRP B 1 133 ? 2.553 -18.672 -1.513 1 91.69 133 TRP B O 1
ATOM 2481 N N . CYS B 1 134 ? 4.059 -19.453 -2.975 1 95.44 134 CYS B N 1
ATOM 2482 C CA . CYS B 1 134 ? 3.051 -20.203 -3.727 1 95.44 134 CYS B CA 1
ATOM 2483 C C . CYS B 1 134 ? 2.377 -21.25 -2.848 1 95.44 134 CYS B C 1
ATOM 2485 O O . CYS B 1 134 ? 1.158 -21.422 -2.896 1 95.44 134 CYS B O 1
ATOM 2487 N N . GLN B 1 135 ? 3.162 -21.953 -2.07 1 96.12 135 GLN B N 1
ATOM 2488 C CA . GLN B 1 135 ? 2.625 -22.984 -1.198 1 96.12 135 GLN B CA 1
ATOM 2489 C C . GLN B 1 135 ? 1.638 -22.406 -0.192 1 96.12 135 GLN B C 1
ATOM 2491 O O . GLN B 1 135 ? 0.56 -22.969 0.023 1 96.12 135 GLN B O 1
ATOM 2496 N N . ARG B 1 136 ? 1.939 -21.219 0.321 1 93.69 136 ARG B N 1
ATOM 2497 C CA . ARG B 1 136 ? 1.021 -20.562 1.244 1 93.69 136 ARG B CA 1
ATOM 2498 C C . ARG B 1 136 ? -0.245 -20.109 0.524 1 93.69 136 ARG B C 1
ATOM 2500 O O . ARG B 1 136 ? -1.346 -20.219 1.067 1 93.69 136 ARG B O 1
ATOM 2507 N N . ARG B 1 137 ? -0.04 -19.656 -0.658 1 93.62 137 ARG B N 1
ATOM 2508 C CA . ARG B 1 137 ? -1.193 -19.219 -1.435 1 93.62 137 ARG B CA 1
ATOM 2509 C C . ARG B 1 137 ? -2.129 -20.391 -1.741 1 93.62 137 ARG B C 1
ATOM 2511 O O . ARG B 1 137 ? -3.352 -20.234 -1.709 1 93.62 137 ARG B O 1
ATOM 2518 N N . LEU B 1 138 ? -1.536 -21.484 -2.01 1 96.31 138 LEU B N 1
ATOM 2519 C CA . LEU B 1 138 ? -2.336 -22.672 -2.27 1 96.31 138 LEU B CA 1
ATOM 2520 C C . LEU B 1 138 ? -3.162 -23.062 -1.045 1 96.31 138 LEU B C 1
ATOM 2522 O O . LEU B 1 138 ? -4.355 -23.359 -1.162 1 96.31 138 LEU B O 1
ATOM 2526 N N . ILE B 1 139 ? -2.559 -23.016 0.092 1 95.38 139 ILE B N 1
ATOM 2527 C CA . ILE B 1 139 ? -3.258 -23.344 1.327 1 95.38 139 ILE B CA 1
ATOM 2528 C C . ILE B 1 139 ? -4.418 -22.391 1.546 1 95.38 139 ILE B C 1
ATOM 2530 O O . ILE B 1 139 ? -5.508 -22.797 1.958 1 95.38 139 ILE B O 1
ATOM 2534 N N . GLU B 1 140 ? -4.238 -21.125 1.262 1 92.56 140 GLU B N 1
ATOM 2535 C CA . GLU B 1 140 ? -5.242 -20.078 1.466 1 92.56 140 GLU B CA 1
ATOM 2536 C C . GLU B 1 140 ? -6.402 -20.234 0.484 1 92.56 140 GLU B C 1
ATOM 2538 O O . GLU B 1 140 ? -7.551 -19.938 0.821 1 92.56 140 GLU B O 1
ATOM 2543 N N . ARG B 1 141 ? -6.141 -20.766 -0.664 1 93.5 141 ARG B N 1
ATOM 2544 C CA . ARG B 1 141 ? -7.121 -20.625 -1.735 1 93.5 141 ARG B CA 1
ATOM 2545 C C . ARG B 1 141 ? -7.793 -21.953 -2.047 1 93.5 141 ARG B C 1
ATOM 2547 O O . ARG B 1 141 ? -8.898 -21.984 -2.598 1 93.5 141 ARG B O 1
ATOM 2554 N N . ILE B 1 142 ? -7.098 -23.016 -1.765 1 94.44 142 ILE B N 1
ATOM 2555 C CA . ILE B 1 142 ? -7.605 -24.312 -2.166 1 94.44 142 ILE B CA 1
ATOM 2556 C C . ILE B 1 142 ? -7.977 -25.125 -0.927 1 94.44 142 ILE B C 1
ATOM 2558 O O . ILE B 1 142 ? -7.152 -25.312 -0.028 1 94.44 142 ILE B O 1
ATOM 2562 N N . SER B 1 143 ? -9.156 -25.641 -0.84 1 92.31 143 SER B N 1
ATOM 2563 C CA . SER B 1 143 ? -9.617 -26.375 0.337 1 92.31 143 SER B CA 1
ATOM 2564 C C . SER B 1 143 ? -9.625 -27.875 0.093 1 92.31 143 SER B C 1
ATOM 2566 O O . SER B 1 143 ? -9.906 -28.656 1.003 1 92.31 143 SER B O 1
ATOM 2568 N N . ASP B 1 144 ? -9.305 -28.344 -1.071 1 94.75 144 ASP B N 1
ATOM 2569 C CA . ASP B 1 144 ? -9.359 -29.766 -1.419 1 94.75 144 ASP B CA 1
ATOM 2570 C C . ASP B 1 144 ? -8.258 -30.547 -0.71 1 94.75 144 ASP B C 1
ATOM 2572 O O . ASP B 1 144 ? -7.09 -30.156 -0.742 1 94.75 144 ASP B O 1
ATOM 2576 N N . ASP B 1 145 ? -8.633 -31.641 -0.221 1 94.12 145 ASP B N 1
ATOM 2577 C CA . ASP B 1 145 ? -7.715 -32.469 0.573 1 94.12 145 ASP B CA 1
ATOM 2578 C C . ASP B 1 145 ? -6.57 -33 -0.286 1 94.12 145 ASP B C 1
ATOM 2580 O O . ASP B 1 145 ? -5.449 -33.156 0.197 1 94.12 145 ASP B O 1
ATOM 2584 N N . VAL B 1 146 ? -6.859 -33.281 -1.477 1 94.75 146 VAL B N 1
ATOM 2585 C CA . VAL B 1 146 ? -5.84 -33.875 -2.328 1 94.75 146 VAL B CA 1
ATOM 2586 C C . VAL B 1 146 ? -4.652 -32.938 -2.467 1 94.75 146 VAL B C 1
ATOM 2588 O O . VAL B 1 146 ? -3.498 -33.375 -2.463 1 94.75 146 VAL B O 1
ATOM 2591 N N . VAL B 1 147 ? -4.883 -31.625 -2.551 1 96.88 147 VAL B N 1
ATOM 2592 C CA . VAL B 1 147 ? -3.84 -30.609 -2.662 1 96.88 147 VAL B CA 1
ATOM 2593 C C . VAL B 1 147 ? -3.211 -30.359 -1.293 1 96.88 147 VAL B C 1
ATOM 2595 O O . VAL B 1 147 ? -1.986 -30.359 -1.157 1 96.88 147 VAL B O 1
ATOM 2598 N N . LEU B 1 148 ? -4.047 -30.266 -0.284 1 96.75 148 LEU B N 1
ATOM 2599 C CA . LEU B 1 148 ? -3.588 -29.906 1.053 1 96.75 148 LEU B CA 1
ATOM 2600 C C . LEU B 1 148 ? -2.742 -31.031 1.654 1 96.75 148 LEU B C 1
ATOM 2602 O O . LEU B 1 148 ? -1.802 -30.766 2.406 1 96.75 148 LEU B O 1
ATOM 2606 N N . ARG B 1 149 ? -3.047 -32.25 1.327 1 95.75 149 ARG B N 1
ATOM 2607 C CA . ARG B 1 149 ? -2.279 -33.375 1.837 1 95.75 149 ARG B CA 1
ATOM 2608 C C . ARG B 1 149 ? -0.837 -33.344 1.345 1 95.75 149 ARG B C 1
ATOM 2610 O O . ARG B 1 149 ? 0.094 -33.594 2.105 1 95.75 149 ARG B O 1
ATOM 2617 N N . ASP B 1 150 ? -0.722 -33.031 0.115 1 96.56 150 ASP B N 1
ATOM 2618 C CA . ASP B 1 150 ? 0.626 -32.906 -0.432 1 96.56 150 ASP B CA 1
ATOM 2619 C C . ASP B 1 150 ? 1.425 -31.828 0.304 1 96.56 150 ASP B C 1
ATOM 2621 O O . ASP B 1 150 ? 2.592 -32.031 0.641 1 96.56 150 ASP B O 1
ATOM 2625 N N . LEU B 1 151 ? 0.838 -30.734 0.547 1 97 151 LEU B N 1
ATOM 2626 C CA . LEU B 1 151 ? 1.493 -29.641 1.244 1 97 151 LEU B CA 1
ATOM 2627 C C . LEU B 1 151 ? 1.75 -30 2.705 1 97 151 LEU B C 1
ATOM 2629 O O . LEU B 1 151 ? 2.77 -29.594 3.275 1 97 151 LEU B O 1
ATOM 2633 N N . ALA B 1 152 ? 0.861 -30.734 3.305 1 96.81 152 ALA B N 1
ATOM 2634 C CA . ALA B 1 152 ? 1.021 -31.172 4.691 1 96.81 152 ALA B CA 1
ATOM 2635 C C . ALA B 1 152 ? 2.215 -32.094 4.836 1 96.81 152 ALA B C 1
ATOM 2637 O O . ALA B 1 152 ? 2.902 -32.094 5.859 1 96.81 152 ALA B O 1
ATOM 2638 N N . GLU B 1 153 ? 2.498 -32.812 3.855 1 96.25 153 GLU B N 1
ATOM 2639 C CA . GLU B 1 153 ? 3.549 -33.844 3.914 1 96.25 153 GLU B CA 1
ATOM 2640 C C . GLU B 1 153 ? 4.867 -33.312 3.367 1 96.25 153 GLU B C 1
ATOM 2642 O O . GLU B 1 153 ? 5.938 -33.625 3.891 1 96.25 153 GLU B O 1
ATOM 2647 N N . HIS B 1 154 ? 4.801 -32.406 2.336 1 96.12 154 HIS B N 1
ATOM 2648 C CA . HIS B 1 154 ? 6.016 -32.062 1.601 1 96.12 154 HIS B CA 1
ATOM 2649 C C . HIS B 1 154 ? 6.234 -30.562 1.54 1 96.12 154 HIS B C 1
ATOM 2651 O O . HIS B 1 154 ? 7.055 -30.078 0.759 1 96.12 154 HIS B O 1
ATOM 2657 N N . GLY B 1 155 ? 5.516 -29.859 2.305 1 96.75 155 GLY B N 1
ATOM 2658 C CA . GLY B 1 155 ? 5.711 -28.406 2.326 1 96.75 155 GLY B CA 1
ATOM 2659 C C . GLY B 1 155 ? 7.133 -28 2.666 1 96.75 155 GLY B C 1
ATOM 2660 O O . GLY B 1 155 ? 7.84 -28.734 3.363 1 96.75 155 GLY B O 1
ATOM 2661 N N . ALA B 1 156 ? 7.531 -26.844 2.273 1 95.44 156 ALA B N 1
ATOM 2662 C CA . ALA B 1 156 ? 8.922 -26.391 2.307 1 95.44 156 ALA B CA 1
ATOM 2663 C C . ALA B 1 156 ? 9.375 -26.125 3.738 1 95.44 156 ALA B C 1
ATOM 2665 O O . ALA B 1 156 ? 10.578 -26.078 4.016 1 95.44 156 ALA B O 1
ATOM 2666 N N . SER B 1 157 ? 8.539 -25.875 4.645 1 93.88 157 SER B N 1
ATOM 2667 C CA . SER B 1 157 ? 8.883 -25.594 6.035 1 93.88 157 SER B CA 1
ATOM 2668 C C . SER B 1 157 ? 7.887 -26.234 6.988 1 93.88 157 SER B C 1
ATOM 2670 O O . SER B 1 157 ? 6.789 -26.625 6.582 1 93.88 157 SER B O 1
ATOM 2672 N N . ARG B 1 158 ? 8.297 -26.359 8.219 1 95.38 158 ARG B N 1
ATOM 2673 C CA . ARG B 1 158 ? 7.406 -26.875 9.25 1 95.38 158 ARG B CA 1
ATOM 2674 C C . ARG B 1 158 ? 6.137 -26.047 9.359 1 95.38 158 ARG B C 1
ATOM 2676 O O . ARG B 1 158 ? 5.039 -26.578 9.5 1 95.38 158 ARG B O 1
ATOM 2683 N N . LYS B 1 159 ? 6.27 -24.75 9.266 1 91.31 159 LYS B N 1
ATOM 2684 C CA . LYS B 1 159 ? 5.129 -23.844 9.367 1 91.31 159 LYS B CA 1
ATOM 2685 C C . LYS B 1 159 ? 4.129 -24.094 8.242 1 91.31 159 LYS B C 1
ATOM 2687 O O . LYS B 1 159 ? 2.92 -24.141 8.477 1 91.31 159 LYS B O 1
ATOM 2692 N N . ILE B 1 160 ? 4.637 -24.328 7.07 1 94.81 160 ILE B N 1
ATOM 2693 C CA . ILE B 1 160 ? 3.777 -24.547 5.914 1 94.81 160 ILE B CA 1
ATOM 2694 C C . ILE B 1 160 ? 3.051 -25.891 6.062 1 94.81 160 ILE B C 1
ATOM 2696 O O . ILE B 1 160 ? 1.843 -25.969 5.832 1 94.81 160 ILE B O 1
ATOM 2700 N N . ARG B 1 161 ? 3.717 -26.891 6.461 1 97.12 161 ARG B N 1
ATOM 2701 C CA . ARG B 1 161 ? 3.107 -28.203 6.652 1 97.12 161 ARG B CA 1
ATOM 2702 C C . ARG B 1 161 ? 2.033 -28.156 7.734 1 97.12 161 ARG B C 1
ATOM 2704 O O . ARG B 1 161 ? 0.959 -28.734 7.578 1 97.12 161 ARG B O 1
ATOM 2711 N N . HIS B 1 162 ? 2.311 -27.375 8.75 1 96.5 162 HIS B N 1
ATOM 2712 C CA . HIS B 1 162 ? 1.334 -27.219 9.82 1 96.5 162 HIS B CA 1
ATOM 2713 C C . HIS B 1 162 ? 0.103 -26.453 9.336 1 96.5 162 HIS B C 1
ATOM 2715 O O . HIS B 1 162 ? -1.027 -26.828 9.648 1 96.5 162 HIS B O 1
ATOM 2721 N N . MET B 1 163 ? 0.353 -25.453 8.594 1 94.25 163 MET B N 1
ATOM 2722 C CA . MET B 1 163 ? -0.749 -24.672 8.039 1 94.25 163 MET B CA 1
ATOM 2723 C C . MET B 1 163 ? -1.658 -25.531 7.18 1 94.25 163 MET B C 1
ATOM 2725 O O . MET B 1 163 ? -2.883 -25.422 7.25 1 94.25 163 MET B O 1
ATOM 2729 N N . ALA B 1 164 ? -1.048 -26.375 6.406 1 96.5 164 ALA B N 1
ATOM 2730 C CA . ALA B 1 164 ? -1.819 -27.266 5.539 1 96.5 164 ALA B CA 1
ATOM 2731 C C . ALA B 1 164 ? -2.639 -28.25 6.355 1 96.5 164 ALA B C 1
ATOM 2733 O O . ALA B 1 164 ? -3.816 -28.484 6.066 1 96.5 164 ALA B O 1
ATOM 2734 N N . ARG B 1 165 ? -2.029 -28.797 7.387 1 96.44 165 ARG B N 1
ATOM 2735 C CA . ARG B 1 165 ? -2.732 -29.734 8.258 1 96.44 165 ARG B CA 1
ATOM 2736 C C . ARG B 1 165 ? -3.906 -29.047 8.961 1 96.44 165 ARG B C 1
ATOM 2738 O O . ARG B 1 165 ? -4.996 -29.625 9.047 1 96.44 165 ARG B O 1
ATOM 2745 N N . GLU B 1 166 ? -3.65 -27.875 9.383 1 94.94 166 GLU B N 1
ATOM 2746 C CA . GLU B 1 166 ? -4.699 -27.125 10.07 1 94.94 166 GLU B CA 1
ATOM 2747 C C . GLU B 1 166 ? -5.859 -26.812 9.133 1 94.94 166 GLU B C 1
ATOM 2749 O O . GLU B 1 166 ? -7.023 -26.891 9.523 1 94.94 166 GLU B O 1
ATOM 2754 N N . ARG B 1 167 ? -5.516 -26.484 7.977 1 93.94 167 ARG B N 1
ATOM 2755 C CA . ARG B 1 167 ? -6.547 -26.188 6.988 1 93.94 167 ARG B CA 1
ATOM 2756 C C . ARG B 1 167 ? -7.395 -27.422 6.699 1 93.94 167 ARG B C 1
ATOM 2758 O O . ARG B 1 167 ? -8.609 -27.312 6.523 1 93.94 167 ARG B O 1
ATOM 2765 N N . MET B 1 168 ? -6.789 -28.547 6.672 1 93.69 168 MET B N 1
ATOM 2766 C CA . MET B 1 168 ? -7.496 -29.812 6.453 1 93.69 168 MET B CA 1
ATOM 2767 C C . MET B 1 168 ? -8.414 -30.125 7.625 1 93.69 168 MET B C 1
ATOM 2769 O O . MET B 1 168 ? -9.539 -30.609 7.43 1 93.69 168 MET B O 1
ATOM 2773 N N . ARG B 1 169 ? -7.977 -29.766 8.797 1 90.38 169 ARG B N 1
ATOM 2774 C CA . ARG B 1 169 ? -8.75 -30.031 10.008 1 90.38 169 ARG B CA 1
ATOM 2775 C C . ARG B 1 169 ? -9.977 -29.125 10.078 1 90.38 169 ARG B C 1
ATOM 2777 O O . ARG B 1 169 ? -11.062 -29.562 10.453 1 90.38 169 ARG B O 1
ATOM 2784 N N . LEU B 1 170 ? -9.789 -27.922 9.781 1 84.56 170 LEU B N 1
ATOM 2785 C CA . LEU B 1 170 ? -10.875 -26.938 9.852 1 84.56 170 LEU B CA 1
ATOM 2786 C C . LEU B 1 170 ? -11.977 -27.281 8.852 1 84.56 170 LEU B C 1
ATOM 2788 O O . LEU B 1 170 ? -13.148 -26.969 9.086 1 84.56 170 LEU B O 1
ATOM 2792 N N . ARG B 1 171 ? -11.703 -27.875 7.793 1 75.94 171 ARG B N 1
ATOM 2793 C CA . ARG B 1 171 ? -12.695 -28.297 6.809 1 75.94 171 ARG B CA 1
ATOM 2794 C C . ARG B 1 171 ? -13.523 -29.469 7.324 1 75.94 171 ARG B C 1
ATOM 2796 O O . ARG B 1 171 ? -14.672 -29.656 6.91 1 75.94 171 ARG B O 1
ATOM 2803 N N . LYS B 1 172 ? -12.93 -30.234 8.164 1 71.31 172 LYS B N 1
ATOM 2804 C CA . LYS B 1 172 ? -13.617 -31.406 8.695 1 71.31 172 LYS B CA 1
ATOM 2805 C C . LYS B 1 172 ? -14.5 -31.031 9.883 1 71.31 172 LYS B C 1
ATOM 2807 O O . LYS B 1 172 ? -15.32 -31.844 10.32 1 71.31 172 LYS B O 1
ATOM 2812 N N . LEU B 1 173 ? -14.312 -29.875 10.461 1 63.94 173 LEU B N 1
ATOM 2813 C CA . LEU B 1 173 ? -15.188 -29.469 11.547 1 63.94 173 LEU B CA 1
ATOM 2814 C C . LEU B 1 173 ? -16.547 -29.047 11.023 1 63.94 173 LEU B C 1
ATOM 2816 O O . LEU B 1 173 ? -16.641 -28.297 10.039 1 63.94 173 LEU B O 1
ATOM 2820 N N . PRO B 1 174 ? -17.688 -29.891 11.43 1 56.94 174 PRO B N 1
ATOM 2821 C CA . PRO B 1 174 ? -19.047 -29.562 10.992 1 56.94 174 PRO B CA 1
ATOM 2822 C C . PRO B 1 174 ? -19.375 -28.078 11.102 1 56.94 174 PRO B C 1
ATOM 2824 O O . PRO B 1 174 ? -18.844 -27.406 11.992 1 56.94 174 PRO B O 1
ATOM 2827 N N . ALA B 1 175 ? -19.688 -27.391 9.984 1 54.88 175 ALA B N 1
ATOM 2828 C CA . ALA B 1 175 ? -20.203 -26.016 10.086 1 54.88 175 ALA B CA 1
ATOM 2829 C C . ALA B 1 175 ? -21.188 -25.891 11.242 1 54.88 175 ALA B C 1
ATOM 2831 O O . ALA B 1 175 ? -22.094 -26.719 11.383 1 54.88 175 ALA B O 1
ATOM 2832 N N . GLU B 1 176 ? -20.781 -25.5 12.414 1 48.59 176 GLU B N 1
ATOM 2833 C CA . GLU B 1 176 ? -21.812 -25.281 13.43 1 48.59 176 GLU B CA 1
ATOM 2834 C C . GLU B 1 176 ? -23.094 -24.719 12.805 1 48.59 176 GLU B C 1
ATOM 2836 O O . GLU B 1 176 ? -23.047 -23.719 12.086 1 48.59 176 GLU B O 1
ATOM 2841 N N . HIS B 1 177 ? -24.047 -25.547 12.414 1 47.97 177 HIS B N 1
ATOM 2842 C CA . HIS B 1 177 ? -25.406 -25.125 12.062 1 47.97 177 HIS B CA 1
ATOM 2843 C C . HIS B 1 177 ? -25.906 -24.031 13.008 1 47.97 177 HIS B C 1
ATOM 2845 O O . HIS B 1 177 ? -25.859 -24.188 14.227 1 47.97 177 HIS B O 1
ATOM 2851 N N . PRO B 1 178 ? -25.906 -22.734 12.555 1 40.34 178 PRO B N 1
ATOM 2852 C CA . PRO B 1 178 ? -26.625 -21.844 13.461 1 40.34 178 PRO B CA 1
ATOM 2853 C C . PRO B 1 178 ? -27.906 -22.469 14.016 1 40.34 178 PRO B C 1
ATOM 2855 O O . PRO B 1 178 ? -28.609 -23.188 13.297 1 40.34 178 PRO B O 1
ATOM 2858 N N . ALA B 1 179 ? -27.906 -22.734 15.375 1 42.28 179 ALA B N 1
ATOM 2859 C CA . ALA B 1 179 ? -29.188 -23.031 16 1 42.28 179 ALA B CA 1
ATOM 2860 C C . ALA B 1 179 ? -30.312 -22.219 15.367 1 42.28 179 ALA B C 1
ATOM 2862 O O . ALA B 1 179 ? -30.234 -20.984 15.297 1 42.28 179 ALA B O 1
ATOM 2863 N N . CYS B 1 180 ? -31.172 -22.891 14.531 1 30.19 180 CYS B N 1
ATOM 2864 C CA . CYS B 1 180 ? -32.469 -22.297 14.266 1 30.19 180 CYS B CA 1
ATOM 2865 C C . CYS B 1 180 ? -33.281 -22.125 15.562 1 30.19 180 CYS B C 1
ATOM 2867 O O . CYS B 1 180 ? -33.219 -23 16.438 1 30.19 180 CYS B O 1
#

Secondary structure (DSSP, 8-state):
------------S-SS-HHHHHHHHHHHHHTT--S--TT-HHHHHHHHHHHTT-GGGHHHHHHHHHTT-TTHHHHHHHHTTTS-HHHHHHHHTT--HHHHHHHHHHHHHHHHHHHHHHS----TTGGGGS-HHHHHHHHHH---HHHHHHHHHH-SSHHHHHHHHHHHHHHHS-------/------------SSSS-HHHHHHHHHHHHHTT--S--TT-HHHHHHHHHHHTT-GGGHHHHHHHHHTT-TTHHHHHHHHTTTS-HHHHHHHHTT--HHHHHHHHHHHHHHHHHHHHHHS----TTGGGGS-HHHHHHHHHH---HHHHHHHHHH-SSHHHHHHHHHHHHHHHS-------

Foldseek 3Di:
DPPPPPPPPPPDLQLFDPVLVVLLQVLCVVLPHPPQDSSDVVSSLVSLLSNLQPPVCVVSLVVNLLRRRPCLLVSLLSNLLHDALVVNVVSLVSDDDPSSVVSVLSNVLSNVLVVCLVPNAACVPVQCVRDLVSLVVNLVRPLDLNHLVNQLVPNPDPVRNVSSVVSPVVVPPPPPDPDD/DPPPPPPPPPPPLQQFDPVLVVLLQVLCVVLPHPPFDSNDVVSSLVSLLSCLQPPVSVVSLVVNLLRRRPCLLVSLLSNLLHDALVVNVVSLVSDDDPSSVVSVLSNVLSNVLVVCLVPNAACVPVQQVRDLVSLVVNLVRPLDLNHLVNQLVPNPDPVRNVSSVVSPVVVPPPPPPPDD

Sequence (360 aa):
MTSSQGDAQAQTRAGLTPRGAAVFTDIAGAVGEHGVDVEDEHARWFVYWKAAPEASLRALLLEVVGEGEQLQRPVVTEVLKYVDDVEGERWVGLLAGEDREFAERRRREWALIRELETRPRTLSGETAALSPWCQRRLIERISDDVVLRDLAEHGASRKIRHMARERMRLRKLPAEHPACMTSSQGDAQAQTRAGLTPRGAAVFTDIAGAVGEHGVDVEDEHARWFVYWKAAPEASLRALLLEVVGEGEQLQRPVVTEVLKYVDDVEGERWVGLLAGEDREFAERRRREWALIRELETRPRTLSGETAALSPWCQRRLIERISDDVVLRDLAEHGASRKIRHMARERMRLRKLPAEHPAC

Nearest PDB structures (foldseek):
  6gkf-assembly2_C  TM=1.832E-01  e=3.963E+00  Homo sapiens